Protein AF-A0A356W214-F1 (afdb_monomer_lite)

Sequence (335 aa):
MEQIDHIESVILPGNRAPRGLSVIRAIAGQAGRPMRIWQAGQWKEVTGWGDITTLTLSLPGAPTLRRRWASLIGAPDLQLFPAHFNARSVSFRAGLDLKLMHGGLSLLSQPVRWKWLPSLAPLARPLKWVADRLEPFGSSTGGMRVSVTGLNARREPIARDWTLIVEGGDGPAIPAIPAEILCRKIASGEIAPGARPCLDEFTLDEAEHALGRLRVTTGQTERPAPFLFTTILGDQFKRLPPPIQQLHAVSHARRWTGRASVVRGTSLLSRLAGAIAGFPPAGNDVPVTVSMTRNGEAETWQRTFGTHTFRSQLSAASPPGSGRMRERFGLLSFT

pLDDT: mean 93.56, std 4.49, range [72.62, 98.38]

Structure (mmCIF, N/CA/C/O backbone):
data_AF-A0A356W214-F1
#
_entry.id   AF-A0A356W214-F1
#
loop_
_atom_site.group_PDB
_atom_site.id
_atom_site.type_symbol
_atom_site.label_atom_id
_atom_site.label_alt_id
_atom_site.label_comp_id
_atom_site.label_asym_id
_atom_site.label_entity_id
_atom_site.label_seq_id
_atom_site.pdbx_PDB_ins_code
_atom_site.Cartn_x
_atom_site.Cartn_y
_atom_site.Cartn_z
_atom_site.occupancy
_atom_site.B_iso_or_equiv
_atom_site.auth_seq_id
_atom_site.auth_comp_id
_atom_site.auth_asym_id
_atom_site.auth_atom_id
_atom_site.pdbx_PDB_model_num
ATOM 1 N N . MET A 1 1 ? 5.512 -17.655 3.084 1.00 84.00 1 MET A N 1
ATOM 2 C CA . MET A 1 1 ? 4.557 -16.950 3.967 1.00 84.00 1 MET A CA 1
ATOM 3 C C . MET A 1 1 ? 3.298 -17.788 3.997 1.00 84.00 1 MET A C 1
ATOM 5 O O . MET A 1 1 ? 2.932 -18.281 2.944 1.00 84.00 1 MET A O 1
ATOM 9 N N . GLU A 1 2 ? 2.728 -18.043 5.172 1.00 89.88 2 GLU A N 1
ATOM 10 C CA . GLU A 1 2 ? 1.630 -19.011 5.345 1.00 89.88 2 GLU A CA 1
ATOM 11 C C . GLU A 1 2 ? 0.257 -18.349 5.172 1.00 89.88 2 GLU A C 1
ATOM 13 O O . GLU A 1 2 ? -0.639 -18.910 4.551 1.00 89.88 2 GLU A O 1
ATOM 18 N N . GLN A 1 3 ? 0.110 -17.115 5.659 1.00 94.12 3 GLN A N 1
ATOM 19 C CA . GLN A 1 3 ? -1.094 -16.304 5.479 1.00 94.12 3 GLN A CA 1
ATOM 20 C C . GLN A 1 3 ? -0.713 -14.947 4.896 1.00 94.12 3 GLN A C 1
ATOM 22 O O . GLN A 1 3 ? 0.180 -14.288 5.426 1.00 94.12 3 GLN A O 1
ATOM 27 N N . ILE A 1 4 ? -1.420 -14.509 3.852 1.00 96.81 4 ILE A N 1
ATOM 28 C CA . ILE A 1 4 ? -1.234 -13.197 3.226 1.00 96.81 4 ILE A CA 1
ATOM 29 C C . ILE A 1 4 ? -2.385 -12.274 3.635 1.00 96.81 4 ILE A C 1
ATOM 31 O O . ILE A 1 4 ? -3.531 -12.422 3.204 1.00 96.81 4 ILE A O 1
ATOM 35 N N . ASP A 1 5 ? -2.085 -11.285 4.473 1.00 96.81 5 ASP A N 1
ATOM 36 C CA . ASP A 1 5 ? -3.082 -10.305 4.906 1.00 96.81 5 ASP A CA 1
ATOM 37 C C . ASP A 1 5 ? -3.181 -9.118 3.949 1.00 96.81 5 ASP A C 1
ATOM 39 O O . ASP A 1 5 ? -4.263 -8.540 3.780 1.00 96.81 5 ASP A O 1
ATOM 43 N N . HIS A 1 6 ? -2.063 -8.736 3.331 1.00 98.12 6 HIS A N 1
ATOM 44 C CA . HIS A 1 6 ? -2.008 -7.597 2.427 1.00 98.12 6 HIS A CA 1
ATOM 45 C C . HIS A 1 6 ? -0.899 -7.719 1.392 1.00 98.12 6 HIS A C 1
ATOM 47 O O . HIS A 1 6 ? 0.232 -8.045 1.742 1.00 98.12 6 HIS A O 1
ATOM 53 N N . ILE A 1 7 ? -1.240 -7.404 0.143 1.00 98.38 7 ILE A N 1
ATOM 54 C CA . ILE A 1 7 ? -0.298 -7.158 -0.949 1.00 98.38 7 ILE A CA 1
ATOM 55 C C . ILE A 1 7 ? -0.429 -5.685 -1.360 1.00 98.38 7 ILE A C 1
ATOM 57 O O . ILE A 1 7 ? -1.522 -5.229 -1.711 1.00 98.38 7 ILE A O 1
ATOM 61 N N . GLU A 1 8 ? 0.673 -4.938 -1.328 1.00 98.00 8 GLU A N 1
ATOM 62 C CA . GLU A 1 8 ? 0.767 -3.582 -1.869 1.00 98.00 8 GLU A CA 1
ATOM 63 C C . GLU A 1 8 ? 1.785 -3.520 -3.004 1.00 98.00 8 GLU A C 1
ATOM 65 O O . GLU A 1 8 ? 2.983 -3.678 -2.780 1.00 98.00 8 GLU A O 1
ATOM 70 N N . SER A 1 9 ? 1.310 -3.185 -4.200 1.00 98.25 9 SER A N 1
ATOM 71 C CA . SER A 1 9 ? 2.161 -2.807 -5.328 1.00 98.25 9 SER A CA 1
ATOM 72 C C . SER A 1 9 ? 2.268 -1.285 -5.397 1.00 98.25 9 SER A C 1
ATOM 74 O O . SER A 1 9 ? 1.262 -0.575 -5.318 1.00 98.25 9 SER A O 1
ATOM 76 N N . VAL A 1 10 ? 3.476 -0.756 -5.563 1.00 98.12 10 VAL A N 1
ATOM 77 C CA . VAL A 1 10 ? 3.727 0.679 -5.729 1.00 98.12 10 VAL A CA 1
ATOM 78 C C . VAL A 1 10 ? 4.649 0.903 -6.917 1.00 98.12 10 VAL A C 1
ATOM 80 O O . VAL A 1 10 ? 5.722 0.312 -6.967 1.00 98.12 10 VAL A O 1
ATOM 83 N N . ILE A 1 11 ? 4.282 1.818 -7.818 1.00 96.75 11 ILE A N 1
ATOM 84 C CA . ILE A 1 11 ? 5.149 2.275 -8.914 1.00 96.75 11 ILE A CA 1
ATOM 85 C C . ILE A 1 11 ? 5.416 3.779 -8.790 1.00 96.75 11 ILE A C 1
ATOM 87 O O . ILE A 1 11 ? 4.498 4.593 -8.694 1.00 96.75 11 ILE A O 1
ATOM 91 N N . LEU A 1 12 ? 6.688 4.164 -8.825 1.00 96.12 12 LEU A N 1
ATOM 92 C CA . LEU A 1 12 ? 7.180 5.535 -8.705 1.00 96.12 12 LEU A CA 1
ATOM 93 C C . LEU A 1 12 ? 8.068 5.871 -9.915 1.00 96.12 12 LEU A C 1
ATOM 95 O O . LEU A 1 12 ? 9.288 5.753 -9.826 1.00 96.12 12 LEU A O 1
ATOM 99 N N . PRO A 1 13 ? 7.500 6.292 -11.055 1.00 93.19 13 PRO A N 1
ATOM 100 C CA . PRO A 1 13 ? 8.278 6.581 -12.261 1.00 93.19 13 PRO A CA 1
ATOM 101 C C . PRO A 1 13 ? 9.141 7.841 -12.096 1.00 93.19 13 PRO A C 1
ATOM 103 O O . PRO A 1 13 ? 8.763 8.750 -11.356 1.00 93.19 13 PRO A O 1
ATOM 106 N N . GLY A 1 14 ? 10.271 7.929 -12.798 1.00 90.69 14 GLY A N 1
ATOM 107 C CA . GLY A 1 14 ? 11.041 9.174 -12.924 1.00 90.69 14 GLY A CA 1
ATOM 108 C C . GLY A 1 14 ? 10.374 10.159 -13.891 1.00 90.69 14 GLY A C 1
ATOM 109 O O . GLY A 1 14 ? 9.724 9.742 -14.853 1.00 90.69 14 GLY A O 1
ATOM 110 N N . ASN A 1 15 ? 10.520 11.468 -13.669 1.00 90.00 15 ASN A N 1
ATOM 111 C CA . ASN A 1 15 ? 9.919 12.462 -14.558 1.00 90.00 15 ASN A CA 1
ATOM 112 C C . ASN A 1 15 ? 10.562 12.537 -15.947 1.00 90.00 15 ASN A C 1
ATOM 114 O O . ASN A 1 15 ? 9.891 12.932 -16.894 1.00 90.00 15 ASN A O 1
ATOM 118 N N . ARG A 1 16 ? 11.828 12.151 -16.100 1.00 86.56 16 ARG A N 1
ATOM 119 C CA . ARG A 1 16 ? 12.491 12.139 -17.417 1.00 86.56 16 ARG A CA 1
ATOM 120 C C . ARG A 1 16 ? 12.201 10.878 -18.230 1.00 86.56 16 ARG A C 1
ATOM 122 O O . ARG A 1 16 ? 12.677 10.746 -19.347 1.00 86.56 16 ARG A O 1
ATOM 129 N N . ALA A 1 17 ? 11.442 9.931 -17.677 1.00 79.75 17 ALA A N 1
ATOM 130 C CA . ALA A 1 17 ? 10.985 8.783 -18.446 1.00 79.75 17 ALA A CA 1
ATOM 131 C C . ALA A 1 17 ? 9.879 9.226 -19.427 1.00 79.75 17 ALA A C 1
ATOM 133 O O . ALA A 1 17 ? 8.928 9.893 -18.993 1.00 79.75 17 ALA A O 1
ATOM 134 N N . PRO A 1 18 ? 9.954 8.846 -20.716 1.00 77.00 18 PRO A N 1
ATOM 135 C CA . PRO A 1 18 ? 8.968 9.240 -21.713 1.00 77.00 18 PRO A CA 1
ATOM 136 C C . PRO A 1 18 ? 7.573 8.737 -21.331 1.00 77.00 18 PRO A C 1
ATOM 138 O O . PRO A 1 18 ? 7.377 7.577 -20.961 1.00 77.00 18 PRO A O 1
ATOM 141 N N . ARG A 1 19 ? 6.575 9.620 -21.435 1.00 83.50 19 ARG A N 1
ATOM 142 C CA . ARG A 1 19 ? 5.167 9.306 -21.152 1.00 83.50 19 ARG A CA 1
ATOM 143 C C . ARG A 1 19 ? 4.344 9.376 -22.429 1.00 83.50 19 ARG A C 1
ATOM 145 O O . ARG A 1 19 ? 4.100 10.446 -22.986 1.00 83.50 19 ARG A O 1
ATOM 152 N N . GLY A 1 20 ? 3.859 8.218 -22.865 1.00 88.25 20 GLY A N 1
ATOM 153 C CA . GLY A 1 20 ? 2.895 8.136 -23.955 1.00 88.25 20 GLY A CA 1
ATOM 154 C C . GLY A 1 20 ? 1.546 8.760 -23.583 1.00 88.25 20 GLY A C 1
ATOM 155 O O . GLY A 1 20 ? 1.150 8.803 -22.416 1.00 88.25 20 GLY A O 1
ATOM 156 N N . LEU A 1 21 ? 0.788 9.198 -24.592 1.00 93.00 21 LEU A N 1
ATOM 157 C CA . LEU A 1 21 ? -0.568 9.726 -24.389 1.00 93.00 21 LEU A CA 1
ATOM 158 C C . LEU A 1 21 ? -1.510 8.685 -23.757 1.00 93.00 21 LEU A C 1
ATOM 160 O O . LEU A 1 21 ? -2.427 9.059 -23.031 1.00 93.00 21 LEU A O 1
ATOM 164 N N . SER A 1 22 ? -1.284 7.392 -24.006 1.00 92.62 22 SER A N 1
ATOM 165 C CA . SER A 1 22 ? -2.025 6.289 -23.379 1.00 92.62 22 SER A CA 1
ATOM 166 C C . SER A 1 22 ? -1.903 6.308 -21.854 1.00 92.62 22 SER A C 1
ATOM 168 O O . SER A 1 22 ? -2.918 6.230 -21.168 1.00 92.62 22 SER A O 1
ATOM 170 N N . VAL A 1 23 ? -0.692 6.507 -21.326 1.00 92.12 23 VAL A N 1
ATOM 171 C CA . VAL A 1 23 ? -0.435 6.619 -19.882 1.00 92.12 23 VAL A CA 1
ATOM 172 C C . VAL A 1 23 ? -1.154 7.837 -19.309 1.00 92.12 23 VAL A C 1
ATOM 174 O O . VAL A 1 23 ? -1.860 7.718 -18.312 1.00 92.12 23 VAL A O 1
ATOM 177 N N . ILE A 1 24 ? -1.060 8.997 -19.967 1.00 94.81 24 ILE A N 1
ATOM 178 C CA . ILE A 1 24 ? -1.746 10.215 -19.506 1.00 94.81 24 ILE A CA 1
ATOM 179 C C . ILE A 1 24 ? -3.272 10.041 -19.524 1.00 94.81 24 ILE A C 1
ATOM 181 O O . ILE A 1 24 ? -3.944 10.438 -18.574 1.00 94.81 24 ILE A O 1
ATOM 185 N N . ARG A 1 25 ? -3.832 9.405 -20.562 1.00 96.38 25 ARG A N 1
ATOM 186 C CA . ARG A 1 25 ? -5.264 9.071 -20.633 1.00 96.38 25 ARG A CA 1
ATOM 187 C C . ARG A 1 25 ? -5.681 8.111 -19.528 1.00 96.38 25 ARG A C 1
ATOM 189 O O . ARG A 1 25 ? -6.731 8.326 -18.935 1.00 96.38 25 ARG A O 1
ATOM 196 N N . ALA A 1 26 ? -4.869 7.095 -19.238 1.00 94.62 26 ALA A N 1
ATOM 197 C CA . ALA A 1 26 ? -5.126 6.180 -18.136 1.00 94.62 26 ALA A CA 1
ATOM 198 C C . ALA A 1 26 ? -5.155 6.948 -16.809 1.00 94.62 26 ALA A C 1
ATOM 200 O O . ALA A 1 26 ? -6.144 6.876 -16.097 1.00 94.62 26 ALA A O 1
ATOM 201 N N . ILE A 1 27 ? -4.141 7.765 -16.511 1.00 95.88 27 ILE A N 1
ATOM 202 C CA . ILE A 1 27 ? -4.083 8.609 -15.305 1.00 95.88 27 ILE A CA 1
ATOM 203 C C . ILE A 1 27 ? -5.319 9.519 -15.196 1.00 95.88 27 ILE A C 1
ATOM 205 O O . ILE A 1 27 ? -6.055 9.461 -14.211 1.00 95.88 27 ILE A O 1
ATOM 209 N N . ALA A 1 28 ? -5.590 10.319 -16.228 1.00 96.56 28 ALA A N 1
ATOM 210 C CA . ALA A 1 28 ? -6.701 11.269 -16.245 1.00 96.56 28 ALA A CA 1
ATOM 211 C C . ALA A 1 28 ? -8.082 10.582 -16.228 1.00 96.56 28 ALA A C 1
ATOM 213 O O . ALA A 1 28 ? -9.059 11.138 -15.730 1.00 96.56 28 ALA A O 1
ATOM 214 N N . GLY A 1 29 ? -8.174 9.360 -16.757 1.00 96.00 29 GLY A N 1
ATOM 215 C CA . GLY A 1 29 ? -9.406 8.581 -16.819 1.00 96.00 29 GLY A CA 1
ATOM 216 C C . GLY A 1 29 ? -9.873 8.030 -15.473 1.00 96.00 29 GLY A C 1
ATOM 217 O O . GLY A 1 29 ? -11.073 7.815 -15.316 1.00 96.00 29 GLY A O 1
ATOM 218 N N . GLN A 1 30 ? -8.965 7.830 -14.512 1.00 96.62 30 GLN A N 1
ATOM 219 C CA . GLN A 1 30 ? -9.277 7.361 -13.148 1.00 96.62 30 GLN A CA 1
ATOM 220 C C . GLN A 1 30 ? -9.187 8.463 -12.086 1.00 96.62 30 GLN A C 1
ATOM 222 O O . GLN A 1 30 ? -9.790 8.317 -11.026 1.00 96.62 30 GLN A O 1
ATOM 227 N N . ALA A 1 31 ? -8.458 9.553 -12.334 1.00 97.44 31 ALA A N 1
ATOM 228 C CA . ALA A 1 31 ? -8.300 10.620 -11.350 1.00 97.44 31 ALA A CA 1
ATOM 229 C C . ALA A 1 31 ? -9.656 11.205 -10.913 1.00 97.44 31 ALA A C 1
ATOM 231 O O . ALA A 1 31 ? -10.440 11.683 -11.733 1.00 97.44 31 ALA A O 1
ATOM 232 N N . GLY A 1 32 ? -9.932 11.142 -9.607 1.00 96.75 32 GLY A N 1
ATOM 233 C CA . GLY A 1 32 ? -11.158 11.650 -8.984 1.00 96.75 32 GLY A CA 1
ATOM 234 C C . GLY A 1 32 ? -12.372 10.733 -9.122 1.00 96.75 32 GLY A C 1
ATOM 235 O O . GLY A 1 32 ? -13.397 10.995 -8.498 1.00 96.75 32 GLY A O 1
ATOM 236 N N . ARG A 1 33 ? -12.280 9.644 -9.895 1.00 96.94 33 ARG A N 1
ATOM 237 C CA . ARG A 1 33 ? -13.383 8.691 -10.055 1.00 96.94 33 ARG A CA 1
ATOM 238 C C . ARG A 1 33 ? -13.441 7.688 -8.901 1.00 96.94 33 ARG A C 1
ATOM 240 O O . ARG A 1 33 ? -12.392 7.335 -8.352 1.00 96.94 33 ARG A O 1
ATOM 247 N N . PRO A 1 34 ? -14.638 7.190 -8.545 1.00 96.31 34 PRO A N 1
ATOM 248 C CA . PRO A 1 34 ? -14.748 6.045 -7.656 1.00 96.31 34 PRO A CA 1
ATOM 249 C C . PRO A 1 34 ? -14.146 4.806 -8.327 1.00 96.31 34 PRO A C 1
ATOM 251 O O . PRO A 1 34 ? -14.329 4.566 -9.520 1.00 96.31 34 PRO A O 1
ATOM 254 N N . MET A 1 35 ? -13.426 4.013 -7.547 1.00 95.69 35 MET A N 1
ATOM 255 C CA . MET A 1 35 ? -12.901 2.708 -7.929 1.00 95.69 35 MET A CA 1
ATOM 256 C C . MET A 1 35 ? -12.997 1.757 -6.739 1.00 95.69 35 MET A C 1
ATOM 258 O O . MET A 1 35 ? -13.171 2.191 -5.602 1.00 95.69 35 MET A O 1
ATOM 262 N N . ARG A 1 36 ? -12.882 0.452 -6.980 1.00 96.25 36 ARG A N 1
ATOM 263 C CA . ARG A 1 36 ? -12.997 -0.558 -5.924 1.00 96.25 36 ARG A CA 1
ATOM 264 C C . ARG A 1 36 ? -11.639 -1.184 -5.635 1.00 96.25 36 ARG A C 1
ATOM 266 O O . ARG A 1 36 ? -10.913 -1.529 -6.559 1.00 96.25 36 ARG A O 1
ATOM 273 N N . ILE A 1 37 ? -11.334 -1.358 -4.355 1.00 96.75 37 ILE A N 1
ATOM 274 C CA . ILE A 1 37 ? -10.188 -2.133 -3.867 1.00 96.75 37 ILE A CA 1
ATOM 275 C C . ILE A 1 37 ? -10.686 -3.318 -3.039 1.00 96.75 37 ILE A C 1
ATOM 277 O O . ILE A 1 37 ? -11.752 -3.239 -2.420 1.00 96.75 37 ILE A O 1
ATOM 281 N N . TRP A 1 38 ? -9.916 -4.403 -3.001 1.00 97.44 38 TRP A N 1
ATOM 282 C CA . TRP A 1 38 ? -10.173 -5.523 -2.100 1.00 97.44 38 TRP A CA 1
ATOM 283 C C . TRP A 1 38 ? -9.526 -5.242 -0.742 1.00 97.44 38 TRP A C 1
ATOM 285 O O . TRP A 1 38 ? -8.308 -5.116 -0.641 1.00 97.44 38 TRP A O 1
ATOM 295 N N . GLN A 1 39 ? -10.317 -5.105 0.321 1.00 96.44 39 GLN A N 1
ATOM 296 C CA . GLN A 1 39 ? -9.809 -4.794 1.658 1.00 96.44 39 GLN A CA 1
ATOM 297 C C . GLN A 1 39 ? -10.585 -5.568 2.721 1.00 96.44 39 GLN A C 1
ATOM 299 O O . GLN A 1 39 ? -11.810 -5.491 2.786 1.00 96.44 39 GLN A O 1
ATOM 304 N N . ALA A 1 40 ? -9.861 -6.261 3.602 1.00 95.38 40 ALA A N 1
ATOM 305 C CA . ALA A 1 40 ? -10.440 -7.040 4.697 1.00 95.38 40 ALA A CA 1
ATOM 306 C C . ALA A 1 40 ? -11.507 -8.064 4.240 1.00 95.38 40 ALA A C 1
ATOM 308 O O . ALA A 1 40 ? -12.505 -8.257 4.931 1.00 95.38 40 ALA A O 1
ATOM 309 N N . GLY A 1 41 ? -11.300 -8.714 3.088 1.00 94.19 41 GLY A N 1
ATOM 310 C CA . GLY A 1 41 ? -12.204 -9.740 2.553 1.00 94.19 41 GLY A CA 1
ATOM 311 C C . GLY A 1 41 ? -13.463 -9.206 1.861 1.00 94.19 41 GLY A C 1
ATOM 312 O O . GLY A 1 41 ? -14.419 -9.953 1.681 1.00 94.19 41 GLY A O 1
ATOM 313 N N . GLN A 1 42 ? -13.504 -7.919 1.510 1.00 95.12 42 GLN A N 1
ATOM 314 C CA . GLN A 1 42 ? -14.627 -7.328 0.786 1.00 95.12 42 GLN A CA 1
ATOM 315 C C . GLN A 1 42 ? -14.172 -6.219 -0.161 1.00 95.12 42 GLN A C 1
ATOM 317 O O . GLN A 1 42 ? -13.145 -5.566 0.036 1.00 95.12 42 GLN A O 1
ATOM 322 N N . TRP A 1 43 ? -14.993 -5.956 -1.168 1.00 96.94 43 TRP A N 1
ATOM 323 C CA . TRP A 1 43 ? -14.811 -4.818 -2.053 1.00 96.94 43 TRP A CA 1
ATOM 324 C C . TRP A 1 43 ? -15.211 -3.511 -1.371 1.00 96.94 43 TRP A C 1
ATOM 326 O O . TRP A 1 43 ? -16.332 -3.380 -0.880 1.00 96.94 43 TRP A O 1
ATOM 336 N N . LYS A 1 44 ? -14.323 -2.520 -1.415 1.00 95.06 44 LYS A N 1
ATOM 337 C CA . LYS A 1 44 ? -14.539 -1.183 -0.860 1.00 95.06 44 LYS A CA 1
ATOM 338 C C . LYS A 1 44 ? -14.324 -0.119 -1.924 1.00 95.06 44 LYS A C 1
ATOM 340 O O . LYS A 1 44 ? -13.347 -0.178 -2.665 1.00 95.06 44 LYS A O 1
ATOM 345 N N . GLU A 1 45 ? -15.222 0.857 -1.974 1.00 96.00 45 GLU A N 1
ATOM 346 C CA . GLU A 1 45 ? -15.074 2.021 -2.843 1.00 96.00 45 GLU A CA 1
ATOM 347 C C . GLU A 1 45 ? -14.058 3.017 -2.262 1.00 96.00 45 GLU A C 1
ATOM 349 O O . GLU A 1 45 ? -14.067 3.318 -1.066 1.00 96.00 45 GLU A O 1
ATOM 354 N N . VAL A 1 46 ? -13.170 3.510 -3.120 1.00 95.44 46 VAL A N 1
ATOM 355 C CA . VAL A 1 46 ? -12.162 4.539 -2.848 1.00 95.44 46 VAL A CA 1
ATOM 356 C C . VAL A 1 46 ? -12.064 5.484 -4.046 1.00 95.44 46 VAL A C 1
ATOM 358 O O . VAL A 1 46 ? -12.559 5.183 -5.130 1.00 95.44 46 VAL A O 1
ATOM 361 N N . THR A 1 47 ? -11.417 6.633 -3.879 1.00 96.25 47 THR A N 1
ATOM 362 C CA . THR A 1 47 ? -11.214 7.597 -4.970 1.00 96.25 47 THR A CA 1
ATOM 363 C C . THR A 1 47 ? -9.872 7.358 -5.663 1.00 96.25 47 THR A C 1
ATOM 365 O O . THR A 1 47 ? -8.827 7.367 -5.011 1.00 96.25 47 THR A O 1
ATOM 368 N N . GLY A 1 48 ? -9.884 7.179 -6.987 1.00 96.19 48 GLY A N 1
ATOM 369 C CA . GLY A 1 48 ? -8.673 7.075 -7.801 1.00 96.19 48 GLY A CA 1
ATOM 370 C C . GLY A 1 48 ? -7.848 8.360 -7.756 1.00 96.19 48 GLY A C 1
ATOM 371 O O . GLY A 1 48 ? -8.394 9.460 -7.840 1.00 96.19 48 GLY A O 1
ATOM 372 N N . TRP A 1 49 ? -6.530 8.223 -7.614 1.00 96.12 49 TRP A N 1
ATOM 373 C CA . TRP A 1 49 ? -5.600 9.336 -7.375 1.00 96.12 49 TRP A CA 1
ATOM 374 C C . TRP A 1 49 ? -5.902 10.160 -6.105 1.00 96.12 49 TRP A C 1
ATOM 376 O O . TRP A 1 49 ? -5.459 11.300 -5.981 1.00 96.12 49 TRP A O 1
ATOM 386 N N . GLY A 1 50 ? -6.640 9.576 -5.153 1.00 88.62 50 GLY A N 1
ATOM 387 C CA . GLY A 1 50 ? -6.829 1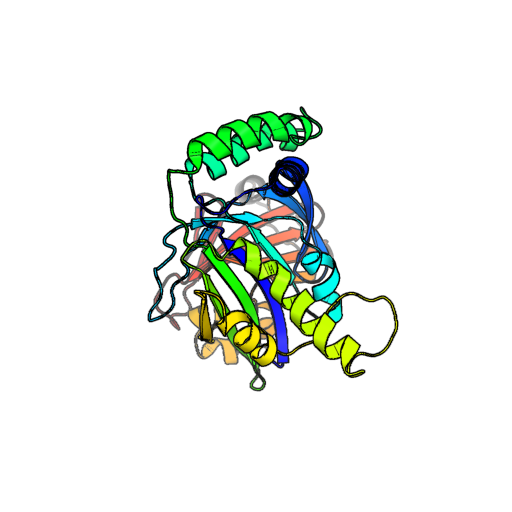0.093 -3.798 1.00 88.62 50 GLY A CA 1
ATOM 388 C C . GLY A 1 50 ? -5.877 9.458 -2.776 1.00 88.62 50 GLY A C 1
ATOM 389 O O . GLY A 1 50 ? -5.029 8.633 -3.120 1.00 88.62 50 GLY A O 1
ATOM 390 N N . ASP A 1 51 ? -6.055 9.826 -1.502 1.00 88.19 51 ASP A N 1
ATOM 391 C CA . ASP A 1 51 ? -5.313 9.282 -0.352 1.00 88.19 51 ASP A CA 1
ATOM 392 C C . ASP A 1 51 ? -3.790 9.260 -0.565 1.00 88.19 51 ASP A C 1
ATOM 394 O O . ASP A 1 51 ? -3.136 8.206 -0.528 1.00 88.19 51 ASP A O 1
ATOM 398 N N . ILE A 1 52 ? -3.241 10.458 -0.798 1.00 94.62 52 ILE A N 1
ATOM 399 C CA . ILE A 1 52 ? -1.812 10.679 -1.024 1.00 94.62 52 ILE A CA 1
ATOM 400 C C . ILE A 1 52 ? -1.030 10.187 0.194 1.00 94.62 52 ILE A C 1
ATOM 402 O O . ILE A 1 52 ? -1.190 10.689 1.307 1.00 94.62 52 ILE A O 1
ATOM 406 N N . THR A 1 53 ? -0.124 9.246 -0.043 1.00 94.31 53 THR A N 1
ATOM 407 C CA . THR A 1 53 ? 0.892 8.826 0.919 1.00 94.31 53 THR A CA 1
ATOM 408 C C . THR A 1 53 ? 2.274 9.265 0.455 1.00 94.31 53 THR A C 1
ATOM 410 O O . THR A 1 53 ? 2.504 9.529 -0.726 1.00 94.31 53 THR A O 1
ATOM 413 N N . THR A 1 54 ? 3.208 9.358 1.396 1.00 95.75 54 THR A N 1
ATOM 414 C CA . THR A 1 54 ? 4.612 9.659 1.122 1.00 95.75 54 THR A CA 1
ATOM 415 C C . THR A 1 54 ? 5.448 8.415 1.385 1.00 95.75 54 THR A C 1
ATOM 417 O O . THR A 1 54 ? 5.404 7.862 2.479 1.00 95.75 54 THR A O 1
ATOM 420 N N . LEU A 1 55 ? 6.229 7.998 0.393 1.00 95.06 55 LEU A N 1
ATOM 421 C CA . LEU A 1 55 ? 7.053 6.796 0.434 1.00 95.06 55 LEU A CA 1
ATOM 422 C C . LEU A 1 55 ? 8.518 7.136 0.166 1.00 95.06 55 LEU A C 1
ATOM 424 O O . LEU A 1 55 ? 8.831 8.092 -0.546 1.00 95.06 55 LEU A O 1
ATOM 428 N N . THR A 1 56 ? 9.411 6.326 0.723 1.00 96.00 56 THR A N 1
ATOM 429 C CA . THR A 1 56 ? 10.836 6.342 0.394 1.00 96.00 56 THR A CA 1
ATOM 430 C C . THR A 1 56 ? 11.240 4.936 -0.021 1.00 96.00 56 THR A C 1
ATOM 432 O O . THR A 1 56 ? 10.999 4.002 0.741 1.00 96.00 56 THR A O 1
ATOM 435 N N . LEU A 1 57 ? 11.836 4.790 -1.205 1.00 96.62 57 LEU A N 1
ATOM 436 C CA . LEU A 1 57 ? 12.443 3.531 -1.649 1.00 96.62 57 LEU A CA 1
ATOM 437 C C . LEU A 1 57 ? 13.961 3.671 -1.594 1.00 96.62 57 LEU A C 1
ATOM 439 O O . LEU A 1 57 ? 14.507 4.664 -2.078 1.00 96.62 57 LEU A O 1
ATOM 443 N N . SER A 1 58 ? 14.626 2.698 -0.980 1.00 95.62 58 SER A N 1
ATOM 444 C CA . SER A 1 58 ? 16.077 2.681 -0.825 1.00 95.62 58 SER A CA 1
ATOM 445 C C . SER A 1 58 ? 16.585 1.258 -0.958 1.00 95.62 58 SER A C 1
ATOM 447 O O . SER A 1 58 ? 16.034 0.359 -0.329 1.00 95.62 58 SER A O 1
ATOM 449 N N . LEU A 1 59 ? 17.662 1.087 -1.717 1.00 95.94 59 LEU A N 1
ATOM 450 C CA . LEU A 1 59 ? 18.438 -0.144 -1.786 1.00 95.94 59 LEU A CA 1
ATOM 451 C C . LEU A 1 59 ? 19.925 0.204 -1.659 1.00 95.94 59 LEU A C 1
ATOM 453 O O . LEU A 1 59 ? 20.331 1.275 -2.121 1.00 95.94 59 LEU A O 1
ATOM 457 N N . PRO A 1 60 ? 20.743 -0.657 -1.032 1.00 92.88 60 PRO A N 1
ATOM 458 C CA . PRO A 1 60 ? 22.192 -0.515 -1.084 1.00 92.88 60 PRO A CA 1
ATOM 459 C C . PRO A 1 60 ? 22.672 -0.453 -2.541 1.00 92.88 60 PRO A C 1
ATOM 461 O O . PRO A 1 60 ? 22.229 -1.239 -3.370 1.00 92.88 60 PRO A O 1
ATOM 464 N N . GLY A 1 61 ? 23.556 0.496 -2.859 1.00 89.81 61 GLY A N 1
ATOM 465 C CA . GLY A 1 61 ? 24.120 0.633 -4.207 1.00 89.81 61 GLY A CA 1
ATOM 466 C C . GLY A 1 61 ? 23.215 1.299 -5.252 1.00 89.81 61 GLY A C 1
ATOM 467 O O . GLY A 1 61 ? 23.622 1.380 -6.404 1.00 89.81 61 GLY A O 1
ATOM 468 N N . ALA A 1 62 ? 22.034 1.809 -4.879 1.00 94.06 62 ALA A N 1
ATOM 469 C CA . ALA A 1 62 ? 21.136 2.533 -5.785 1.00 94.06 62 ALA A CA 1
ATOM 470 C C . ALA A 1 62 ? 20.709 3.906 -5.222 1.00 94.06 62 ALA A C 1
ATOM 472 O O . ALA A 1 62 ? 20.649 4.087 -3.999 1.00 94.06 62 ALA A O 1
ATOM 473 N N . PRO A 1 63 ? 20.351 4.888 -6.072 1.00 93.56 63 PRO A N 1
ATOM 474 C CA . PRO A 1 63 ? 19.839 6.179 -5.625 1.00 93.56 63 PRO A CA 1
ATOM 475 C C . PRO A 1 63 ? 18.541 6.043 -4.824 1.00 93.56 63 PRO A C 1
ATOM 477 O O . PRO A 1 63 ? 17.575 5.424 -5.264 1.00 93.56 63 PRO A O 1
ATOM 480 N N . THR A 1 64 ? 18.465 6.688 -3.660 1.00 95.19 64 THR A N 1
ATOM 481 C CA . THR A 1 64 ? 17.244 6.685 -2.843 1.00 95.19 64 THR A CA 1
ATOM 482 C C . THR A 1 64 ? 16.146 7.560 -3.463 1.00 95.19 64 THR A C 1
ATOM 484 O O . THR A 1 64 ? 16.304 8.777 -3.587 1.00 95.19 64 THR A O 1
ATOM 487 N N . LEU A 1 65 ? 14.965 6.992 -3.717 1.00 94.50 65 LEU A N 1
ATOM 488 C CA . LEU A 1 65 ? 13.764 7.750 -4.079 1.00 94.50 65 LEU A CA 1
ATOM 489 C C . LEU A 1 65 ? 13.104 8.299 -2.810 1.00 94.50 65 LEU A C 1
ATOM 491 O O . LEU A 1 65 ? 12.248 7.652 -2.212 1.00 94.50 65 LEU A O 1
ATOM 495 N N . ARG A 1 66 ? 13.506 9.494 -2.369 1.00 93.88 66 ARG A N 1
ATOM 496 C CA . ARG A 1 66 ? 13.059 10.078 -1.092 1.00 93.88 66 ARG A CA 1
ATOM 497 C C . ARG A 1 66 ? 11.702 10.772 -1.193 1.00 93.88 66 ARG A C 1
ATOM 499 O O . ARG A 1 66 ? 11.490 11.615 -2.061 1.00 93.88 66 ARG A O 1
ATOM 506 N N . ARG A 1 67 ? 10.826 10.510 -0.215 1.00 94.12 67 ARG A N 1
ATOM 507 C CA . ARG A 1 67 ? 9.574 11.258 0.033 1.00 94.12 67 ARG A CA 1
ATOM 508 C C . ARG A 1 67 ? 8.708 11.466 -1.221 1.00 94.12 67 ARG A C 1
ATOM 510 O O . ARG A 1 67 ? 8.150 12.552 -1.425 1.00 94.12 67 ARG A O 1
ATOM 517 N N . ARG A 1 68 ? 8.598 10.429 -2.045 1.00 95.44 68 ARG A N 1
ATOM 518 C CA . ARG A 1 68 ? 7.775 10.396 -3.253 1.00 95.44 68 ARG A CA 1
ATOM 519 C C . ARG A 1 68 ? 6.307 10.260 -2.880 1.00 95.44 68 ARG A C 1
ATOM 521 O O . ARG A 1 68 ? 5.961 9.492 -1.985 1.00 95.44 68 ARG A O 1
ATOM 528 N N . TRP A 1 69 ? 5.450 11.019 -3.551 1.00 97.06 69 TRP A N 1
ATOM 529 C CA . TRP A 1 69 ? 4.008 10.907 -3.360 1.00 97.06 69 TRP A CA 1
ATOM 530 C C . TRP A 1 69 ? 3.445 9.767 -4.192 1.00 97.06 69 TRP A C 1
ATOM 532 O O . TRP A 1 69 ? 3.813 9.607 -5.356 1.00 97.06 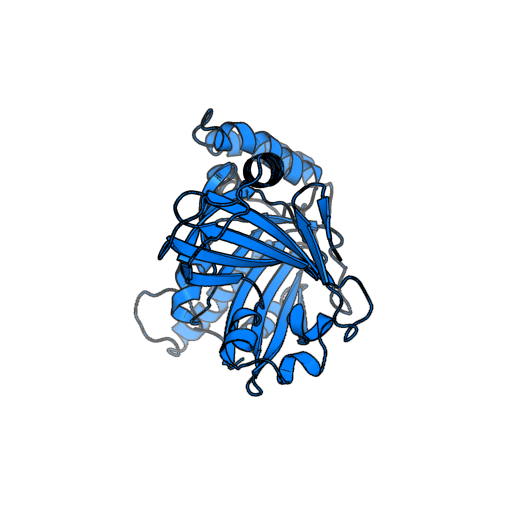69 TRP A O 1
ATOM 542 N N . ALA A 1 70 ? 2.540 9.004 -3.590 1.00 97.69 70 ALA A N 1
ATOM 543 C CA . ALA A 1 70 ? 1.833 7.917 -4.237 1.00 97.69 70 ALA A CA 1
ATOM 544 C C . ALA A 1 70 ? 0.358 7.943 -3.839 1.00 97.69 70 ALA A C 1
ATOM 546 O O . ALA A 1 70 ? 0.027 8.157 -2.674 1.00 97.69 70 ALA A O 1
ATOM 547 N N . SER A 1 71 ? -0.514 7.673 -4.799 1.00 97.75 71 SER A N 1
ATOM 548 C CA . SER A 1 71 ? -1.962 7.619 -4.602 1.00 97.75 71 SER A CA 1
ATOM 549 C C . SER A 1 71 ? -2.501 6.277 -5.066 1.00 97.75 71 SER A C 1
ATOM 551 O O . SER A 1 71 ? -1.863 5.605 -5.878 1.00 97.75 71 SER A O 1
ATOM 553 N N . LEU A 1 72 ? -3.658 5.873 -4.542 1.00 97.25 72 LEU A N 1
ATOM 554 C CA . LEU A 1 72 ? -4.308 4.639 -4.981 1.00 97.25 72 LEU A CA 1
ATOM 555 C C . LEU A 1 72 ? -4.721 4.765 -6.452 1.00 97.25 72 LEU A C 1
ATOM 557 O O . LEU A 1 72 ? -5.308 5.775 -6.848 1.00 97.25 72 LEU A O 1
ATOM 561 N N . ILE A 1 73 ? -4.462 3.725 -7.244 1.00 97.19 73 ILE A N 1
ATOM 562 C CA . ILE A 1 73 ? -4.909 3.634 -8.640 1.00 97.19 73 ILE A CA 1
ATOM 563 C C . ILE A 1 73 ? -5.588 2.294 -8.925 1.00 97.19 73 ILE A C 1
ATOM 565 O O . ILE A 1 73 ? -5.413 1.328 -8.183 1.00 97.19 73 ILE A O 1
ATOM 569 N N . GLY A 1 74 ? -6.355 2.239 -10.012 1.00 96.00 74 GLY A N 1
ATOM 570 C CA . GLY A 1 74 ? -6.905 0.996 -10.533 1.00 96.00 74 GLY A CA 1
ATOM 571 C C . GLY A 1 74 ? -5.830 0.198 -11.268 1.00 96.00 74 GLY A C 1
ATOM 572 O O . GLY A 1 74 ? -5.120 0.744 -12.112 1.00 96.00 74 GLY A O 1
ATOM 573 N N . ALA 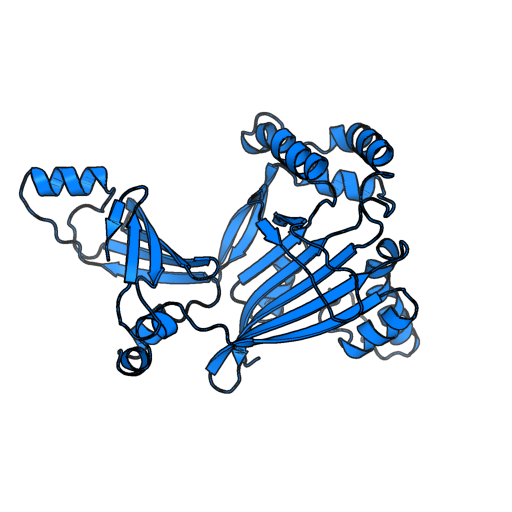A 1 75 ? -5.739 -1.094 -10.963 1.00 95.31 75 ALA A N 1
ATOM 574 C CA . ALA A 1 75 ? -4.877 -2.054 -11.644 1.00 95.31 75 ALA A CA 1
ATOM 575 C C . ALA A 1 75 ? -5.553 -3.440 -11.670 1.00 95.31 75 ALA A C 1
ATOM 577 O O . ALA A 1 75 ? -6.357 -3.723 -10.772 1.00 95.31 75 ALA A O 1
ATOM 578 N N . PRO A 1 76 ? -5.242 -4.308 -12.654 1.00 95.31 76 PRO A N 1
ATOM 579 C CA . PRO A 1 76 ? -5.766 -5.677 -12.710 1.00 95.31 76 PRO A CA 1
ATOM 580 C C . PRO A 1 76 ? -5.490 -6.488 -11.436 1.00 95.31 76 PRO A C 1
ATOM 582 O O . PRO A 1 76 ? -6.341 -7.268 -11.012 1.00 95.31 76 PRO A O 1
ATOM 585 N N . ASP A 1 77 ? -4.356 -6.236 -10.776 1.00 96.19 77 ASP A N 1
ATOM 586 C CA . ASP A 1 77 ? -3.928 -6.836 -9.508 1.00 96.19 77 ASP A CA 1
ATOM 587 C C . ASP A 1 77 ? -5.043 -6.821 -8.457 1.00 96.19 77 ASP A C 1
ATOM 589 O O . ASP A 1 77 ? -5.259 -7.809 -7.760 1.00 96.19 77 ASP A O 1
ATOM 593 N N . LEU A 1 78 ? -5.806 -5.721 -8.378 1.00 96.81 78 LEU A N 1
ATOM 594 C CA . LEU A 1 78 ? -6.889 -5.555 -7.406 1.00 96.81 78 LEU A CA 1
ATOM 595 C C . LEU A 1 78 ? -7.980 -6.624 -7.549 1.00 96.81 78 LEU A C 1
ATOM 597 O O . LEU A 1 78 ? -8.640 -6.936 -6.563 1.00 96.81 78 LEU A O 1
ATOM 601 N N . GLN A 1 79 ? -8.184 -7.152 -8.760 1.00 96.12 79 GLN A N 1
ATOM 602 C CA . GLN A 1 79 ? -9.172 -8.190 -9.068 1.00 96.12 79 GLN A CA 1
ATOM 603 C C . GLN A 1 79 ? -8.563 -9.591 -9.074 1.00 96.12 79 GLN A C 1
ATOM 605 O O . GLN A 1 79 ? -9.227 -10.541 -8.669 1.00 96.12 79 GLN A O 1
ATOM 610 N N . LEU A 1 80 ? -7.313 -9.717 -9.519 1.00 97.25 80 LEU A N 1
ATOM 611 C CA . LEU A 1 80 ? -6.665 -11.007 -9.746 1.00 97.25 80 LEU A CA 1
ATOM 612 C C . LEU A 1 80 ? -6.024 -11.584 -8.476 1.00 97.25 80 LEU A C 1
ATOM 614 O O . LEU A 1 80 ? -6.205 -12.759 -8.159 1.00 97.25 80 LEU A O 1
ATOM 618 N N . PHE A 1 81 ? -5.301 -10.758 -7.718 1.00 97.88 81 PHE A N 1
ATOM 619 C CA . PHE A 1 81 ? -4.500 -11.217 -6.580 1.00 97.88 81 PHE A CA 1
ATOM 620 C C . PHE A 1 81 ? -5.307 -11.716 -5.373 1.00 97.88 81 PHE A C 1
ATOM 622 O O . PHE A 1 81 ? -4.827 -12.648 -4.726 1.00 97.88 81 PHE A O 1
ATOM 629 N N . PRO A 1 82 ? -6.503 -11.180 -5.040 1.00 97.50 82 PRO A N 1
ATOM 630 C CA . PRO A 1 82 ? -7.270 -11.665 -3.895 1.00 97.50 82 PRO A CA 1
ATOM 631 C C . PRO A 1 82 ? -7.531 -13.170 -3.923 1.00 97.50 82 PRO A C 1
ATOM 633 O O . PRO A 1 82 ? -7.241 -13.857 -2.950 1.00 97.50 82 PRO A O 1
ATOM 636 N N . ALA A 1 83 ? -8.055 -13.674 -5.043 1.00 96.25 83 ALA A N 1
ATOM 637 C CA . ALA A 1 83 ? -8.391 -15.084 -5.191 1.00 96.25 83 ALA A CA 1
ATOM 638 C C . ALA A 1 83 ? -7.137 -15.936 -5.413 1.00 96.25 83 ALA A C 1
ATOM 640 O O . ALA A 1 83 ? -6.990 -16.973 -4.776 1.00 96.25 83 ALA A O 1
ATOM 641 N N . HIS A 1 84 ? -6.220 -15.475 -6.268 1.00 97.00 84 HIS A N 1
ATOM 642 C CA . HIS A 1 84 ? -5.031 -16.242 -6.633 1.00 97.00 84 HIS A CA 1
ATOM 643 C C . HIS A 1 84 ? -4.075 -16.461 -5.449 1.00 97.00 84 HIS A C 1
ATOM 645 O O . HIS A 1 84 ? -3.624 -17.578 -5.226 1.00 97.00 84 HIS A O 1
ATOM 651 N N . PHE A 1 85 ? -3.822 -15.428 -4.637 1.00 96.50 85 PHE A N 1
ATOM 652 C CA . PHE A 1 85 ? -2.926 -15.519 -3.476 1.00 96.50 85 PHE A CA 1
ATOM 653 C C . PHE A 1 85 ? -3.660 -15.719 -2.142 1.00 96.50 85 PHE A C 1
ATOM 655 O O . PHE A 1 85 ? -3.038 -15.641 -1.083 1.00 96.50 85 PHE A O 1
ATOM 662 N N . ASN A 1 86 ? -4.985 -15.913 -2.167 1.00 96.69 86 ASN A N 1
ATOM 663 C CA . ASN A 1 86 ? -5.839 -15.918 -0.973 1.00 96.69 86 ASN A CA 1
ATOM 664 C C . ASN A 1 86 ? -5.581 -14.696 -0.058 1.00 96.69 86 ASN A C 1
ATOM 666 O O . ASN A 1 86 ? -5.535 -14.789 1.172 1.00 96.69 86 ASN A O 1
ATOM 670 N N . ALA A 1 87 ? -5.349 -13.532 -0.674 1.00 97.56 87 ALA A N 1
ATOM 671 C CA . ALA A 1 87 ? -4.964 -12.317 0.024 1.00 97.56 87 ALA A CA 1
ATOM 672 C C . ALA A 1 87 ? -6.190 -11.618 0.622 1.00 97.56 87 ALA A C 1
ATOM 674 O O . ALA A 1 87 ? -7.170 -11.303 -0.063 1.00 97.56 87 ALA A O 1
ATOM 675 N N . ARG A 1 88 ? -6.124 -11.282 1.915 1.00 96.88 88 ARG A N 1
ATOM 676 C CA . ARG A 1 88 ? -7.236 -10.598 2.599 1.00 96.88 88 ARG A CA 1
ATOM 677 C C . ARG A 1 88 ? -7.433 -9.155 2.116 1.00 96.88 88 ARG A C 1
ATOM 679 O O . ARG A 1 88 ? -8.544 -8.627 2.190 1.00 96.88 88 ARG A O 1
ATOM 686 N N . SER A 1 89 ? -6.368 -8.497 1.664 1.00 98.06 89 SER A N 1
ATOM 687 C CA . SER A 1 89 ? -6.393 -7.136 1.121 1.00 98.06 89 SER A CA 1
ATOM 688 C C . SER A 1 89 ? -5.391 -6.988 -0.021 1.00 98.06 89 SER A C 1
ATOM 690 O O . SER A 1 89 ? -4.300 -7.546 0.046 1.00 98.06 89 SER A O 1
ATOM 692 N N . VAL A 1 90 ? -5.720 -6.178 -1.024 1.00 98.31 90 VAL A N 1
ATOM 693 C CA . VAL A 1 90 ? -4.823 -5.832 -2.133 1.00 98.31 90 VAL A CA 1
ATOM 694 C C . VAL A 1 90 ? -4.965 -4.347 -2.447 1.00 98.31 90 VAL A C 1
ATOM 696 O O . VAL A 1 90 ? -6.078 -3.824 -2.549 1.00 98.31 90 VAL A O 1
ATOM 699 N N . SER A 1 91 ? -3.840 -3.656 -2.600 1.00 97.50 91 SER A N 1
ATOM 700 C CA . SER A 1 91 ? -3.812 -2.253 -3.013 1.00 97.50 91 SER A CA 1
ATOM 701 C C . SER A 1 91 ? -2.726 -1.996 -4.044 1.00 97.50 91 SER A C 1
ATOM 703 O O . SER A 1 91 ? -1.644 -2.571 -3.975 1.00 97.50 91 SER A O 1
ATOM 705 N N . PHE A 1 92 ? -2.994 -1.059 -4.947 1.00 98.12 92 PHE A N 1
ATOM 706 C CA . PHE A 1 92 ? -2.036 -0.617 -5.946 1.00 98.12 92 PHE A CA 1
ATOM 707 C C . PHE A 1 92 ? -1.899 0.899 -5.876 1.00 98.12 92 PHE A C 1
ATOM 709 O O . PHE A 1 92 ? -2.901 1.621 -5.835 1.00 98.12 92 PHE A O 1
ATOM 716 N N . ARG A 1 93 ? -0.662 1.393 -5.859 1.00 98.12 93 ARG A N 1
ATOM 717 C CA . ARG A 1 93 ? -0.364 2.822 -5.845 1.00 98.12 93 ARG A CA 1
ATOM 718 C C . ARG A 1 93 ? 0.546 3.223 -6.990 1.00 98.12 93 ARG A C 1
ATOM 720 O O . ARG A 1 93 ? 1.461 2.497 -7.366 1.00 98.12 93 ARG A O 1
ATOM 727 N N . ALA A 1 94 ? 0.336 4.435 -7.482 1.00 97.25 94 ALA A N 1
ATOM 728 C CA . ALA A 1 94 ? 1.249 5.069 -8.415 1.00 97.25 94 ALA A CA 1
ATOM 729 C C . ALA A 1 94 ? 1.598 6.486 -7.966 1.00 97.25 94 ALA A C 1
ATOM 731 O O . ALA A 1 94 ? 0.784 7.202 -7.375 1.00 97.25 94 ALA A O 1
ATOM 732 N N . GLY A 1 95 ? 2.836 6.877 -8.243 1.00 95.06 95 GLY A N 1
ATOM 733 C CA . GLY A 1 95 ? 3.336 8.223 -8.027 1.00 95.06 95 GLY A CA 1
ATOM 734 C C . GLY A 1 95 ? 3.503 9.007 -9.320 1.00 95.06 95 GLY A C 1
ATOM 735 O O . GLY A 1 95 ? 3.571 8.452 -10.412 1.00 95.06 95 GLY A O 1
ATOM 736 N N . LEU A 1 96 ? 3.642 10.320 -9.157 1.00 92.81 96 LEU A N 1
ATOM 737 C CA . LEU A 1 96 ? 4.280 11.189 -10.145 1.00 92.81 96 LEU A CA 1
ATOM 738 C C . LEU A 1 96 ? 5.544 11.724 -9.475 1.00 92.81 96 LEU A C 1
ATOM 740 O O . LEU A 1 96 ? 5.576 11.868 -8.251 1.00 92.81 96 LEU A O 1
ATOM 744 N N . ASP A 1 97 ? 6.604 11.950 -10.239 1.00 89.94 97 ASP A N 1
ATOM 745 C CA . ASP A 1 97 ? 7.885 12.369 -9.665 1.00 89.94 97 ASP A CA 1
ATOM 746 C C . ASP A 1 97 ? 7.808 13.760 -9.040 1.00 89.94 97 ASP A C 1
ATOM 748 O O . ASP A 1 97 ? 8.106 13.950 -7.859 1.00 89.94 97 ASP A O 1
ATOM 752 N N . LEU A 1 98 ? 7.280 14.717 -9.799 1.00 90.06 98 LEU A N 1
ATOM 753 C CA . LEU A 1 98 ? 7.095 16.074 -9.319 1.00 90.06 98 LEU A CA 1
ATOM 754 C C . LEU A 1 98 ? 5.856 16.167 -8.426 1.00 90.06 98 LEU A C 1
ATOM 756 O O . LEU A 1 98 ? 4.725 15.939 -8.866 1.00 90.06 98 LEU A O 1
ATOM 760 N N . LYS A 1 99 ? 6.053 16.611 -7.181 1.00 91.94 99 LYS A N 1
ATOM 761 C CA . LYS A 1 99 ? 4.951 16.913 -6.249 1.00 91.94 99 LYS A CA 1
ATOM 762 C C . LYS A 1 99 ? 3.989 17.954 -6.808 1.00 91.94 99 LYS A C 1
ATOM 764 O O . LYS A 1 99 ? 2.797 17.853 -6.556 1.00 91.94 99 LYS A O 1
ATOM 769 N N . LEU A 1 100 ? 4.488 18.902 -7.606 1.00 92.38 100 LEU A N 1
ATOM 770 C CA . LEU A 1 100 ? 3.652 19.869 -8.315 1.00 92.38 100 LEU A CA 1
ATOM 771 C C . LEU A 1 100 ? 2.671 19.171 -9.267 1.00 92.38 100 LEU A C 1
ATOM 773 O O . LEU A 1 100 ? 1.486 19.480 -9.248 1.00 92.38 100 LEU A O 1
ATOM 777 N N . MET A 1 101 ? 3.135 18.189 -10.047 1.00 92.81 101 MET A N 1
ATOM 778 C CA . MET A 1 101 ? 2.263 17.424 -10.945 1.00 92.81 101 MET A CA 1
ATOM 779 C C . MET A 1 101 ? 1.273 16.561 -10.163 1.00 92.81 101 MET A C 1
ATOM 781 O O . MET A 1 101 ? 0.095 16.515 -10.503 1.00 92.81 101 MET A O 1
ATOM 785 N N . HIS A 1 102 ? 1.728 15.898 -9.098 1.00 95.38 102 HIS A N 1
ATOM 786 C CA . HIS A 1 102 ? 0.869 15.043 -8.276 1.00 95.38 102 HIS A CA 1
ATOM 787 C C . HIS A 1 102 ? -0.200 15.851 -7.525 1.00 95.38 102 HIS A C 1
ATOM 789 O O . HIS A 1 102 ? -1.376 15.494 -7.538 1.00 95.38 102 HIS A O 1
ATOM 795 N N . GLY A 1 103 ? 0.193 16.967 -6.909 1.00 94.69 103 GLY A N 1
ATOM 796 C CA . GLY A 1 103 ? -0.713 17.902 -6.247 1.00 94.69 103 GLY A CA 1
ATOM 797 C C . GLY A 1 103 ? -1.670 18.566 -7.233 1.00 94.69 103 GLY A C 1
ATOM 798 O O . GLY A 1 103 ? -2.869 18.605 -6.977 1.00 94.69 103 GLY A O 1
ATOM 799 N N . GLY A 1 104 ? -1.171 19.000 -8.394 1.00 95.12 104 GLY A N 1
ATOM 800 C CA . GLY A 1 104 ? -1.992 19.550 -9.473 1.00 95.12 104 GLY A CA 1
ATOM 801 C C . GLY A 1 104 ? -3.045 18.559 -9.967 1.00 95.12 104 GLY A C 1
ATOM 802 O O . GLY A 1 104 ? -4.214 18.915 -10.071 1.00 95.12 104 GLY A O 1
ATOM 803 N N . LEU A 1 105 ? -2.673 17.293 -10.183 1.00 95.69 105 LEU A N 1
ATOM 804 C CA . LEU A 1 105 ? -3.627 16.241 -10.538 1.00 95.69 105 LEU A CA 1
ATOM 805 C C . LEU A 1 105 ? -4.668 16.015 -9.433 1.00 95.69 105 LEU A C 1
ATOM 807 O O . LEU A 1 105 ? -5.854 15.898 -9.731 1.00 95.69 105 LEU A O 1
ATOM 811 N N . SER A 1 106 ? -4.247 15.994 -8.165 1.00 94.50 106 SER A N 1
ATOM 812 C CA . SER A 1 106 ? -5.161 15.862 -7.024 1.00 94.50 106 SER A CA 1
ATOM 813 C C . SER A 1 106 ? -6.172 17.014 -6.961 1.00 94.50 106 SER A C 1
ATOM 815 O O . SER A 1 106 ? -7.366 16.773 -6.765 1.00 94.50 106 SER A O 1
ATOM 817 N N . LEU A 1 107 ? -5.740 18.252 -7.215 1.00 95.50 107 LEU A N 1
ATOM 818 C CA . LEU A 1 107 ? -6.627 19.418 -7.299 1.00 95.50 107 LEU A CA 1
ATOM 819 C C . LEU A 1 107 ? -7.595 19.313 -8.483 1.00 95.50 107 LEU A C 1
ATOM 821 O O . LEU A 1 107 ? -8.804 19.444 -8.300 1.00 95.50 107 LEU A O 1
ATOM 825 N N . LEU A 1 108 ? -7.085 18.994 -9.677 1.00 95.94 108 LEU A N 1
ATOM 826 C CA . LEU A 1 108 ? -7.907 18.796 -10.875 1.00 95.94 108 LEU A CA 1
ATOM 827 C C . LEU A 1 108 ? -8.904 17.643 -10.720 1.00 95.94 108 LEU A C 1
ATOM 829 O O . LEU A 1 108 ? -9.933 17.630 -11.385 1.00 95.94 108 LEU A O 1
ATOM 833 N N . SER A 1 109 ? -8.629 16.680 -9.839 1.00 96.12 109 SER A N 1
ATOM 834 C CA . SER A 1 109 ? -9.524 15.554 -9.581 1.00 96.12 109 SER A CA 1
ATOM 835 C C . SER A 1 109 ? -10.746 15.910 -8.722 1.00 96.12 109 SER A C 1
ATOM 837 O O . SER A 1 109 ? -11.729 15.169 -8.748 1.00 96.12 109 SER A O 1
ATOM 839 N N . GLN A 1 110 ? -10.739 17.036 -7.989 1.00 96.19 110 GLN A N 1
ATOM 840 C CA . GLN A 1 110 ? -11.831 17.379 -7.063 1.00 96.19 110 GLN A CA 1
ATOM 841 C C . GLN A 1 110 ? -13.184 17.603 -7.763 1.00 96.19 110 GLN A C 1
ATOM 843 O O . GLN A 1 110 ? -14.165 17.020 -7.305 1.00 96.19 110 GLN A O 1
ATOM 848 N N . PRO A 1 111 ? -13.281 18.326 -8.899 1.00 96.75 111 PRO A N 1
ATOM 849 C CA . PRO A 1 111 ? -14.541 18.435 -9.638 1.00 96.75 111 PRO A CA 1
ATOM 850 C C . PRO A 1 111 ? -15.090 17.082 -10.110 1.00 96.75 111 PRO A C 1
ATOM 852 O O . PRO A 1 111 ? -16.304 16.894 -10.148 1.00 96.75 111 PRO A O 1
ATOM 855 N N . VAL A 1 112 ? -14.220 16.117 -10.437 1.00 97.19 112 VAL A N 1
ATOM 856 C CA . VAL A 1 112 ? -14.654 14.751 -10.779 1.00 97.19 112 VAL A CA 1
ATOM 857 C C . VAL A 1 112 ? -15.158 14.016 -9.539 1.00 97.19 112 VAL A C 1
ATOM 859 O O . VAL A 1 112 ? -16.222 13.400 -9.572 1.00 97.19 112 VAL A O 1
ATOM 862 N N . ARG A 1 113 ? -14.450 14.153 -8.414 1.00 95.25 113 ARG A N 1
ATOM 863 C CA . ARG A 1 113 ? -14.844 13.580 -7.122 1.00 95.25 113 ARG A CA 1
ATOM 864 C C . ARG A 1 113 ? -16.196 14.109 -6.635 1.00 95.25 113 ARG A C 1
ATOM 866 O O . ARG A 1 113 ? -16.990 13.343 -6.094 1.00 95.25 113 ARG A O 1
ATOM 873 N N . TRP A 1 114 ? -16.469 15.396 -6.839 1.00 95.25 114 TRP A N 1
ATOM 874 C CA . TRP A 1 114 ? -17.748 16.040 -6.513 1.00 95.25 114 TRP A CA 1
ATOM 875 C C . TRP A 1 114 ? -18.825 15.842 -7.585 1.00 95.25 114 TRP A C 1
ATOM 877 O O . TRP A 1 114 ? -19.923 16.376 -7.451 1.00 95.25 114 TRP A O 1
ATOM 887 N N . LYS A 1 115 ? -18.538 15.044 -8.624 1.00 94.56 115 LYS A N 1
ATOM 888 C CA . LYS A 1 115 ? -19.445 14.724 -9.737 1.00 94.56 115 LYS A CA 1
ATOM 889 C C . LYS A 1 115 ? -19.874 15.942 -10.572 1.00 94.56 115 LYS A C 1
ATOM 891 O O . LYS A 1 115 ? -20.880 15.876 -11.268 1.00 94.56 115 LYS A O 1
ATOM 896 N N . TRP A 1 116 ? -19.103 17.031 -10.545 1.00 96.56 116 TRP A N 1
ATOM 897 C CA . TRP A 1 116 ? -19.297 18.198 -11.419 1.00 96.56 116 TRP A CA 1
ATOM 898 C C . TRP A 1 116 ? -18.774 17.942 -12.832 1.00 96.56 116 TRP A C 1
ATOM 900 O O . TRP A 1 116 ? -19.299 18.480 -13.801 1.00 96.56 116 TRP A O 1
ATOM 910 N N . LEU A 1 117 ? -17.742 17.103 -12.951 1.00 95.62 117 LEU A N 1
ATOM 911 C CA . LEU A 1 117 ? -17.207 16.632 -14.225 1.00 95.62 117 LEU A CA 1
ATOM 912 C C . LEU A 1 117 ? -17.202 15.099 -14.261 1.00 95.62 117 LEU A C 1
ATOM 914 O O . LEU A 1 117 ? -16.853 14.463 -13.269 1.00 95.62 117 LEU A O 1
ATOM 918 N N . PRO A 1 118 ? -17.512 14.463 -15.401 1.00 93.31 118 PRO A N 1
ATOM 919 C CA . PRO A 1 118 ? -17.508 13.004 -15.494 1.00 93.31 118 PRO A CA 1
ATOM 920 C C . PRO A 1 118 ? -16.094 12.405 -15.596 1.00 93.31 118 PRO A C 1
ATOM 922 O O . PRO A 1 118 ? -15.904 11.215 -15.322 1.00 93.31 118 PRO A O 1
ATOM 925 N N . SER A 1 119 ? -15.094 13.168 -16.060 1.00 95.94 119 SER A N 1
ATOM 926 C CA . SER A 1 119 ? -13.712 12.700 -16.253 1.00 95.94 119 SER A CA 1
ATOM 927 C C . SER A 1 119 ? -12.733 13.835 -16.537 1.00 95.94 119 SER A C 1
ATOM 929 O O . SER A 1 119 ? -13.121 14.837 -17.133 1.00 95.94 119 SER A O 1
ATOM 931 N N . LEU A 1 120 ? -11.444 13.605 -16.256 1.00 95.75 120 LEU A N 1
ATOM 932 C CA . LEU A 1 120 ? -10.346 14.412 -16.801 1.00 95.75 120 LEU A CA 1
ATOM 933 C C . LEU A 1 120 ? -9.788 13.861 -18.121 1.00 95.75 120 LEU A C 1
ATOM 935 O O . LEU A 1 120 ? -8.931 14.500 -18.726 1.00 95.75 120 LEU A O 1
ATOM 939 N N . ALA A 1 121 ? -10.254 12.702 -18.603 1.00 94.88 121 ALA A N 1
ATOM 940 C CA . ALA A 1 121 ? -9.746 12.078 -19.828 1.00 94.88 121 ALA A CA 1
ATOM 941 C C . ALA A 1 121 ? -9.719 13.006 -21.067 1.00 94.88 121 ALA A C 1
ATOM 943 O O . ALA A 1 121 ? -8.727 12.951 -21.802 1.00 94.88 121 ALA A O 1
ATOM 944 N N . PRO A 1 122 ? -10.711 13.896 -21.305 1.00 95.56 122 PRO A N 1
ATOM 945 C CA . PRO A 1 122 ? -10.649 14.855 -22.414 1.00 95.56 122 PRO A CA 1
ATOM 946 C C . PRO A 1 122 ? -9.451 15.813 -22.334 1.00 95.56 122 PRO A C 1
ATOM 948 O O . PRO A 1 122 ? -8.920 16.235 -23.359 1.00 95.56 122 PRO A O 1
ATOM 951 N N . LEU A 1 123 ? -8.965 16.100 -21.122 1.00 95.12 123 LEU A N 1
ATOM 952 C CA . LEU A 1 123 ? -7.808 16.961 -20.883 1.00 95.12 123 LEU A CA 1
ATOM 953 C C . LEU A 1 123 ? -6.471 16.233 -21.067 1.00 95.12 123 LEU A C 1
ATOM 955 O O . LEU A 1 123 ? -5.424 16.848 -20.900 1.00 95.12 123 LEU A O 1
ATOM 959 N N . ALA A 1 124 ? -6.454 14.951 -21.448 1.00 95.06 124 ALA A N 1
ATOM 960 C CA . ALA A 1 124 ? -5.213 14.185 -21.549 1.00 95.06 124 ALA A CA 1
ATOM 961 C C . ALA A 1 124 ? -4.186 14.794 -22.521 1.00 95.06 124 ALA A C 1
ATOM 963 O O . ALA A 1 124 ? -2.990 14.732 -22.255 1.00 95.06 124 ALA A O 1
ATOM 964 N N . ARG A 1 125 ? -4.625 15.402 -23.634 1.00 95.62 125 ARG A N 1
ATOM 965 C CA . ARG A 1 125 ? -3.718 16.085 -24.577 1.00 95.62 125 ARG A CA 1
ATOM 966 C C . ARG A 1 125 ? -3.104 17.358 -23.964 1.00 95.62 125 ARG A C 1
ATOM 968 O O . ARG A 1 125 ? -1.877 17.424 -23.928 1.00 95.62 125 ARG A O 1
ATOM 975 N N . PRO A 1 126 ? -3.894 18.314 -23.429 1.00 95.81 126 PRO A N 1
ATOM 976 C CA . PRO A 1 126 ? -3.355 19.437 -22.657 1.00 95.81 126 PRO A CA 1
ATOM 977 C C . PRO A 1 126 ? -2.439 19.007 -21.506 1.00 95.81 126 PRO A C 1
ATOM 979 O O . PRO A 1 126 ? -1.343 19.536 -21.354 1.00 95.81 126 PRO A O 1
ATOM 982 N N . LEU A 1 127 ? -2.845 18.002 -20.725 1.00 94.44 127 LEU A N 1
ATOM 983 C CA . LEU A 1 127 ? -2.052 17.486 -19.609 1.00 94.44 127 LEU A CA 1
ATOM 984 C C . LEU A 1 127 ? -0.728 16.884 -20.078 1.00 94.44 127 LEU A C 1
ATOM 986 O O . LEU A 1 127 ? 0.290 17.092 -19.425 1.00 94.44 127 LEU A O 1
ATOM 990 N N . LYS A 1 128 ? -0.721 16.177 -21.215 1.00 93.88 128 LYS A N 1
ATOM 991 C CA . LYS A 1 128 ? 0.517 15.686 -21.824 1.00 93.88 128 LYS A CA 1
ATOM 992 C C . LYS A 1 128 ? 1.418 16.853 -22.214 1.00 93.88 128 LYS A C 1
ATOM 994 O O . LYS A 1 128 ? 2.583 16.841 -21.852 1.00 93.88 128 LYS A O 1
ATOM 999 N N . TRP A 1 129 ? 0.879 17.869 -22.884 1.00 94.88 129 TRP A N 1
ATOM 1000 C CA . TRP A 1 129 ? 1.653 19.051 -23.263 1.00 94.88 129 TRP A CA 1
ATOM 1001 C C . TRP A 1 129 ? 2.311 19.721 -22.045 1.00 94.88 129 TRP A C 1
ATOM 1003 O O . TRP A 1 129 ? 3.498 20.033 -22.087 1.00 94.88 129 TRP A O 1
ATOM 1013 N N . VAL A 1 130 ? 1.585 19.861 -20.929 1.00 93.25 130 VAL A N 1
ATOM 1014 C CA . VAL A 1 130 ? 2.156 20.361 -19.664 1.00 93.25 130 VAL A CA 1
ATOM 1015 C C . VAL A 1 130 ? 3.232 19.409 -19.128 1.00 93.25 130 VAL A C 1
ATOM 1017 O O . VAL A 1 130 ? 4.311 19.854 -18.746 1.00 93.25 130 VAL A O 1
ATOM 1020 N N . ALA A 1 131 ? 2.967 18.101 -19.111 1.00 91.00 131 ALA A N 1
ATOM 1021 C CA . ALA A 1 131 ? 3.902 17.097 -18.607 1.00 91.00 131 ALA A CA 1
ATOM 1022 C C . ALA A 1 131 ? 5.203 17.015 -19.425 1.00 91.00 131 ALA A C 1
ATOM 1024 O O . ALA A 1 131 ? 6.256 16.776 -18.838 1.00 91.00 131 ALA A O 1
ATOM 1025 N N . ASP A 1 132 ? 5.136 17.227 -20.740 1.00 91.81 132 ASP A N 1
ATOM 1026 C CA . ASP A 1 132 ? 6.297 17.283 -21.636 1.00 91.81 132 ASP A CA 1
ATOM 1027 C C . ASP A 1 132 ? 7.151 18.526 -21.328 1.00 91.81 132 ASP A C 1
ATOM 1029 O O . ASP A 1 132 ? 8.374 18.463 -21.289 1.00 91.81 132 ASP A O 1
ATOM 1033 N N . ARG A 1 133 ? 6.524 19.672 -21.022 1.00 92.50 133 ARG A N 1
ATOM 1034 C CA . ARG A 1 133 ? 7.259 20.887 -20.614 1.00 92.50 133 ARG A CA 1
ATOM 1035 C C . ARG A 1 133 ? 7.897 20.773 -19.240 1.00 92.50 133 ARG A C 1
ATOM 1037 O O . ARG A 1 133 ? 8.892 21.440 -18.972 1.00 92.50 133 ARG A O 1
ATOM 1044 N N . LEU A 1 134 ? 7.332 19.931 -18.383 1.00 90.69 134 LEU A N 1
ATOM 1045 C CA . LEU A 1 134 ? 7.883 19.653 -17.066 1.00 90.69 134 LEU A CA 1
ATOM 1046 C C . LEU A 1 134 ? 8.923 18.526 -17.076 1.00 90.69 134 LEU A C 1
ATOM 1048 O O . LEU A 1 134 ? 9.601 18.351 -16.071 1.00 90.69 134 LEU A O 1
ATOM 1052 N N . GLU A 1 135 ? 9.078 17.786 -18.176 1.00 89.50 135 GLU A N 1
ATOM 1053 C CA . GLU A 1 135 ? 9.984 16.635 -18.298 1.00 89.50 135 GLU A CA 1
ATOM 1054 C C . GLU A 1 135 ? 11.435 16.907 -17.859 1.00 89.50 135 GLU A C 1
ATOM 1056 O O . GLU A 1 135 ? 11.969 16.082 -17.111 1.00 89.50 135 GLU A O 1
ATOM 1061 N N . PRO A 1 136 ? 12.080 18.043 -18.213 1.00 88.19 136 PRO A N 1
ATOM 1062 C CA . PRO A 1 136 ? 13.468 18.304 -17.815 1.00 88.19 136 PRO A CA 1
ATOM 1063 C C . PRO A 1 136 ? 13.667 18.374 -16.292 1.00 88.19 136 PRO A C 1
ATOM 1065 O O . PRO A 1 136 ? 14.762 18.104 -15.778 1.00 88.19 136 PRO A O 1
ATOM 1068 N N . PHE A 1 137 ? 12.601 18.711 -15.562 1.00 87.50 137 PHE A N 1
ATOM 1069 C CA . PHE A 1 137 ? 12.593 18.815 -14.111 1.00 87.50 137 PHE A CA 1
ATOM 1070 C C . PHE A 1 137 ? 12.345 17.442 -13.484 1.00 87.50 137 PHE A C 1
ATOM 1072 O O . PHE A 1 137 ? 11.432 16.728 -13.880 1.00 87.50 137 PHE A O 1
ATOM 1079 N N . GLY A 1 138 ? 13.112 17.082 -12.458 1.00 84.31 138 GLY A N 1
ATOM 1080 C CA . GLY A 1 138 ? 13.001 15.781 -11.792 1.00 84.31 138 GLY A CA 1
ATOM 1081 C C . GLY A 1 138 ? 14.058 14.781 -12.255 1.00 84.31 138 GLY A C 1
ATOM 1082 O O . GLY A 1 138 ? 15.065 15.154 -12.859 1.00 84.31 138 GLY A O 1
ATOM 1083 N N . SER A 1 139 ? 13.854 13.513 -11.911 1.00 85.88 139 SER A N 1
ATOM 1084 C CA . SER A 1 139 ? 14.840 12.448 -12.096 1.00 85.88 139 SER A CA 1
ATOM 1085 C C . SER A 1 139 ? 14.496 11.537 -13.277 1.00 85.88 139 SER A C 1
ATOM 1087 O O . SER A 1 139 ? 13.338 11.405 -13.667 1.00 85.88 139 SER A O 1
ATOM 1089 N N . SER A 1 140 ? 15.499 10.865 -13.843 1.00 87.62 140 SER A N 1
ATOM 1090 C CA . SER A 1 140 ? 15.292 9.680 -14.689 1.00 87.62 140 SER A CA 1
ATOM 1091 C C . SER A 1 140 ? 15.107 8.401 -13.867 1.00 87.62 140 SER A C 1
ATOM 1093 O O . SER A 1 140 ? 14.670 7.390 -14.410 1.00 87.62 140 SER A O 1
ATOM 1095 N N . THR A 1 141 ? 15.394 8.448 -12.564 1.00 92.56 141 THR A N 1
ATOM 1096 C CA . THR A 1 141 ? 15.273 7.308 -11.658 1.00 92.56 141 THR A CA 1
ATOM 1097 C C . THR A 1 141 ? 13.812 7.021 -11.329 1.00 92.56 141 THR A C 1
ATOM 1099 O O . THR A 1 141 ? 13.082 7.881 -10.822 1.00 92.56 141 THR A O 1
ATOM 1102 N N . GLY A 1 142 ? 13.399 5.787 -11.590 1.00 95.00 142 GLY A N 1
ATOM 1103 C CA . GLY A 1 142 ? 12.126 5.234 -11.161 1.00 95.00 142 GLY A CA 1
ATOM 1104 C C . GLY A 1 142 ? 12.317 4.143 -10.115 1.00 95.00 142 GLY A C 1
ATOM 1105 O O . GLY A 1 142 ? 13.432 3.718 -9.821 1.00 95.00 142 GLY A O 1
ATOM 1106 N N . GLY A 1 143 ? 11.215 3.668 -9.555 1.00 96.38 143 GLY A N 1
ATOM 1107 C CA . GLY A 1 143 ? 11.243 2.502 -8.693 1.00 96.38 143 GLY A CA 1
ATOM 1108 C C . GLY A 1 143 ? 9.890 1.832 -8.581 1.00 96.38 143 GLY A C 1
ATOM 1109 O O . GLY A 1 143 ? 8.848 2.438 -8.837 1.00 96.38 143 GLY A O 1
ATOM 1110 N N . MET A 1 144 ? 9.920 0.573 -8.187 1.00 97.56 144 MET A N 1
ATOM 1111 C CA . MET A 1 144 ? 8.755 -0.240 -7.898 1.00 97.56 144 MET A CA 1
ATOM 1112 C C . MET A 1 144 ? 8.985 -0.965 -6.575 1.00 97.56 144 MET A C 1
ATOM 1114 O O . MET A 1 144 ? 10.113 -1.317 -6.239 1.00 97.56 144 MET A O 1
ATOM 1118 N N . ARG A 1 145 ? 7.919 -1.171 -5.807 1.00 98.12 145 ARG A N 1
ATOM 1119 C CA . ARG A 1 145 ? 7.943 -2.016 -4.614 1.00 98.12 145 ARG A CA 1
ATOM 1120 C C . ARG A 1 145 ? 6.712 -2.898 -4.601 1.00 98.12 145 ARG A C 1
ATOM 1122 O O . ARG A 1 145 ? 5.607 -2.389 -4.776 1.00 98.12 145 ARG A O 1
ATOM 1129 N N . VAL A 1 146 ? 6.905 -4.176 -4.319 1.00 98.00 146 VAL A N 1
ATOM 1130 C CA . VAL A 1 146 ? 5.834 -5.085 -3.916 1.00 98.00 146 VAL A CA 1
ATOM 1131 C C . VAL A 1 146 ? 6.074 -5.439 -2.456 1.00 98.00 146 VAL A C 1
ATOM 1133 O O . VAL A 1 146 ? 7.109 -6.002 -2.114 1.00 98.00 146 VAL A O 1
ATOM 1136 N N . SER A 1 147 ? 5.143 -5.050 -1.593 1.00 97.62 147 SER A N 1
ATOM 1137 C CA . SER A 1 147 ? 5.160 -5.359 -0.166 1.00 97.62 147 SER A CA 1
ATOM 1138 C C . SER A 1 147 ? 4.092 -6.395 0.129 1.00 97.62 147 SER A C 1
ATOM 1140 O O . SER A 1 147 ? 2.941 -6.233 -0.278 1.00 97.62 147 SER A O 1
ATOM 1142 N N . VAL A 1 148 ? 4.455 -7.451 0.847 1.00 97.81 148 VAL A N 1
ATOM 1143 C CA . VAL A 1 148 ? 3.516 -8.472 1.295 1.00 97.81 148 VAL A CA 1
ATOM 1144 C C . VAL A 1 148 ? 3.635 -8.628 2.804 1.00 97.81 148 VAL A C 1
ATOM 1146 O O . VAL A 1 148 ? 4.707 -8.913 3.333 1.00 97.81 148 VAL A O 1
ATOM 1149 N N . THR A 1 149 ? 2.520 -8.423 3.501 1.00 97.50 149 THR A N 1
ATOM 1150 C CA . THR A 1 149 ? 2.439 -8.509 4.964 1.00 97.50 149 THR A CA 1
ATOM 1151 C C . THR A 1 149 ? 1.486 -9.627 5.365 1.00 97.50 149 THR A C 1
ATOM 1153 O O . THR A 1 149 ? 0.423 -9.804 4.761 1.00 97.50 149 THR A O 1
ATOM 1156 N N . GLY A 1 150 ? 1.847 -10.376 6.401 1.00 96.50 150 GLY A N 1
ATOM 1157 C CA . GLY A 1 150 ? 1.065 -11.513 6.862 1.00 96.50 150 GLY A CA 1
ATOM 1158 C C . GLY A 1 150 ? 1.792 -12.317 7.930 1.00 96.50 150 GLY A C 1
ATOM 1159 O O . GLY A 1 150 ? 2.556 -11.751 8.709 1.00 96.50 150 GLY A O 1
ATOM 1160 N N . LEU A 1 151 ? 1.556 -13.629 7.967 1.00 95.38 151 LEU A N 1
ATOM 1161 C CA . LEU A 1 151 ? 2.140 -14.536 8.960 1.00 95.38 151 LEU A CA 1
ATOM 1162 C C . LEU A 1 151 ? 3.132 -15.506 8.318 1.00 95.38 151 LEU A C 1
ATOM 1164 O O . LEU A 1 151 ? 2.854 -16.098 7.270 1.00 95.38 151 LEU A O 1
ATOM 1168 N N . ASN A 1 152 ? 4.286 -15.696 8.954 1.00 94.69 152 ASN A N 1
ATOM 1169 C CA . ASN A 1 152 ? 5.229 -16.752 8.582 1.00 94.69 152 ASN A CA 1
ATOM 1170 C C . ASN A 1 152 ? 4.732 -18.142 9.051 1.00 94.69 152 ASN A C 1
ATOM 1172 O O . ASN A 1 152 ? 3.707 -18.242 9.716 1.00 94.69 152 ASN A O 1
ATOM 1176 N N . ALA A 1 153 ? 5.485 -19.206 8.743 1.00 92.31 153 ALA A N 1
ATOM 1177 C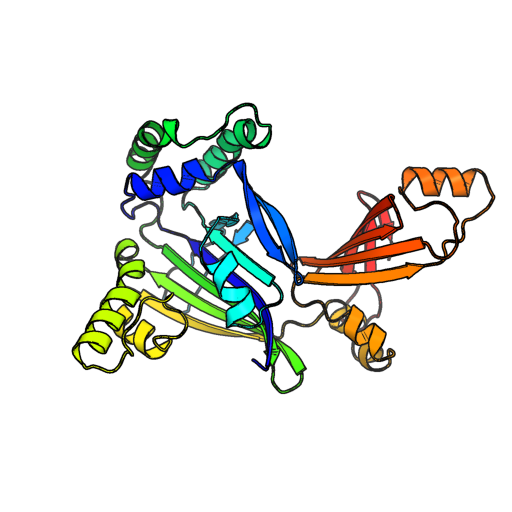 CA . ALA A 1 153 ? 5.156 -20.587 9.139 1.00 92.31 153 ALA A CA 1
ATOM 1178 C C . ALA A 1 153 ? 5.168 -20.834 10.666 1.00 92.31 153 ALA A C 1
ATOM 1180 O O . ALA A 1 153 ? 4.697 -21.859 11.144 1.00 92.31 153 ALA A O 1
ATOM 1181 N N . ARG A 1 154 ? 5.731 -19.904 11.449 1.00 92.44 154 ARG A N 1
ATOM 1182 C CA . ARG A 1 154 ? 5.699 -19.908 12.922 1.00 92.44 154 ARG A CA 1
ATOM 1183 C C . ARG A 1 154 ? 4.540 -19.070 13.470 1.00 92.44 154 ARG A C 1
ATOM 1185 O O . ARG A 1 154 ? 4.452 -18.858 14.675 1.00 92.44 154 ARG A O 1
ATOM 1192 N N . ARG A 1 155 ? 3.650 -18.591 12.591 1.00 89.81 155 ARG A N 1
ATOM 1193 C CA . ARG A 1 155 ? 2.537 -17.677 12.883 1.00 89.81 155 ARG A CA 1
ATOM 1194 C C . ARG A 1 155 ? 2.959 -16.319 13.449 1.00 89.81 155 ARG A C 1
ATOM 1196 O O . ARG A 1 155 ? 2.164 -15.648 14.106 1.00 89.81 155 ARG A O 1
ATOM 1203 N N . GLU A 1 156 ? 4.184 -15.890 13.172 1.00 92.69 156 GLU A N 1
ATOM 1204 C CA . GLU A 1 156 ? 4.688 -14.575 13.564 1.00 92.69 156 GLU A CA 1
ATOM 1205 C C . GLU A 1 156 ? 4.417 -13.558 12.449 1.00 92.69 156 GLU A C 1
ATOM 1207 O O . GLU A 1 156 ? 4.569 -13.887 11.264 1.00 92.69 156 GLU A O 1
ATOM 1212 N N . PRO A 1 157 ? 4.023 -12.320 12.791 1.00 95.19 157 PRO A N 1
ATOM 1213 C CA . PRO A 1 157 ? 3.711 -11.318 11.791 1.00 95.19 157 PRO A CA 1
ATOM 1214 C C . PRO A 1 157 ? 4.981 -10.721 11.176 1.00 95.19 157 PRO A C 1
ATOM 1216 O O . PRO A 1 157 ? 5.857 -10.200 11.874 1.00 95.19 157 PRO A O 1
ATOM 1219 N N . ILE A 1 158 ? 5.058 -10.773 9.848 1.00 97.06 158 ILE A N 1
ATOM 1220 C CA . ILE A 1 158 ? 6.194 -10.297 9.054 1.00 97.06 158 ILE A CA 1
ATOM 1221 C C . ILE A 1 158 ? 5.726 -9.438 7.878 1.00 97.06 158 ILE A C 1
ATOM 1223 O O . ILE A 1 158 ? 4.604 -9.580 7.385 1.00 97.06 158 ILE A O 1
ATOM 1227 N N . ALA A 1 159 ? 6.618 -8.570 7.408 1.00 97.06 159 ALA A N 1
ATOM 1228 C CA . ALA A 1 159 ? 6.496 -7.872 6.136 1.00 97.06 159 ALA A CA 1
ATOM 1229 C C . ALA A 1 159 ? 7.713 -8.194 5.262 1.00 97.06 159 ALA A C 1
ATOM 1231 O O . ALA A 1 159 ? 8.853 -8.114 5.727 1.00 97.06 159 ALA A O 1
ATOM 1232 N N . ARG A 1 160 ? 7.460 -8.549 4.002 1.00 97.56 160 ARG A N 1
ATOM 1233 C CA . ARG A 1 160 ? 8.477 -8.774 2.973 1.00 97.56 160 ARG A CA 1
ATOM 1234 C C . ARG A 1 160 ? 8.300 -7.753 1.869 1.00 97.56 160 ARG A C 1
ATOM 1236 O O . ARG A 1 160 ? 7.217 -7.670 1.296 1.00 97.56 160 ARG A O 1
ATOM 1243 N N . ASP A 1 161 ? 9.362 -7.033 1.548 1.00 97.62 161 ASP A N 1
ATOM 1244 C CA . ASP A 1 161 ? 9.368 -6.072 0.454 1.00 97.62 161 ASP A CA 1
ATOM 1245 C C . ASP A 1 161 ? 10.364 -6.538 -0.603 1.00 97.62 161 ASP A C 1
ATOM 1247 O O . ASP A 1 161 ? 11.545 -6.713 -0.302 1.00 97.62 161 ASP A O 1
ATOM 1251 N N . TRP A 1 162 ? 9.904 -6.678 -1.843 1.00 98.06 162 TRP A N 1
ATOM 1252 C CA . TRP A 1 162 ? 10.777 -6.688 -3.010 1.00 98.06 162 TRP A CA 1
ATOM 1253 C C . TRP A 1 162 ? 10.759 -5.298 -3.636 1.00 98.06 162 TRP A C 1
ATOM 1255 O O . TRP A 1 162 ? 9.693 -4.749 -3.929 1.00 98.06 162 TRP A O 1
ATOM 1265 N N . THR A 1 163 ? 11.935 -4.700 -3.785 1.00 98.31 163 THR A N 1
ATOM 1266 C CA . THR A 1 163 ? 12.112 -3.356 -4.335 1.00 98.31 163 THR A CA 1
ATOM 1267 C C . THR A 1 163 ? 12.966 -3.429 -5.587 1.00 98.31 163 THR A C 1
ATOM 1269 O O . THR A 1 163 ? 13.939 -4.171 -5.642 1.00 98.31 163 THR A O 1
ATOM 1272 N N . LEU A 1 164 ? 12.613 -2.605 -6.564 1.00 97.75 164 LEU A N 1
ATOM 1273 C CA . LEU A 1 164 ? 13.337 -2.389 -7.802 1.00 97.75 164 LEU A CA 1
ATOM 1274 C C . LEU A 1 164 ? 13.580 -0.888 -7.949 1.00 97.75 164 LEU A C 1
ATOM 1276 O O . LEU A 1 164 ? 12.639 -0.099 -7.850 1.00 97.75 164 LEU A O 1
ATOM 1280 N N . ILE A 1 165 ? 14.821 -0.484 -8.195 1.00 97.62 165 ILE A N 1
ATOM 1281 C CA . ILE A 1 165 ? 15.197 0.887 -8.553 1.00 97.62 165 ILE A CA 1
ATOM 1282 C C . ILE A 1 165 ? 15.807 0.842 -9.948 1.00 97.62 165 ILE A C 1
ATOM 1284 O O . ILE A 1 165 ? 16.686 0.032 -10.212 1.00 97.62 165 ILE A O 1
ATOM 1288 N N . VAL A 1 166 ? 15.308 1.693 -10.843 1.00 95.69 166 VAL A N 1
ATOM 1289 C CA . VAL A 1 166 ? 15.740 1.756 -12.242 1.00 95.69 166 VAL A CA 1
ATOM 1290 C C . VAL A 1 166 ? 16.290 3.135 -12.557 1.00 95.69 166 VAL A C 1
ATOM 1292 O O . VAL A 1 166 ? 15.695 4.150 -12.191 1.00 95.69 166 VAL A O 1
ATOM 1295 N N . GLU A 1 167 ? 17.414 3.171 -13.255 1.00 93.25 167 GLU A N 1
ATOM 1296 C CA . GLU A 1 167 ? 18.161 4.376 -13.596 1.00 93.25 167 GLU A CA 1
ATOM 1297 C C . GLU A 1 167 ? 18.303 4.536 -15.114 1.00 93.25 167 GLU A C 1
ATOM 1299 O O . GLU A 1 167 ? 17.785 3.749 -15.902 1.00 93.25 167 GLU A O 1
ATOM 1304 N N . GLY A 1 168 ? 18.976 5.606 -15.546 1.00 86.19 168 GLY A N 1
ATOM 1305 C CA . GLY A 1 168 ? 19.394 5.772 -16.943 1.00 86.19 168 GLY A CA 1
ATOM 1306 C C . GLY A 1 168 ? 18.276 5.923 -17.978 1.00 86.19 168 GLY A C 1
ATOM 1307 O O . GLY A 1 168 ? 18.581 6.023 -19.157 1.00 86.19 168 GLY A O 1
ATOM 1308 N N . GLY A 1 169 ? 17.011 5.993 -17.556 1.00 83.81 169 GLY A N 1
ATOM 1309 C CA . GLY A 1 169 ? 15.870 6.072 -18.467 1.00 83.81 169 GLY A CA 1
ATOM 1310 C C . GLY A 1 169 ? 15.298 4.716 -18.887 1.00 83.81 169 GLY A C 1
ATOM 1311 O O . GLY A 1 169 ? 14.362 4.709 -19.677 1.00 83.81 169 GLY A O 1
ATOM 1312 N N . ASP A 1 170 ? 15.762 3.600 -18.312 1.00 91.19 170 ASP A N 1
ATOM 1313 C CA . ASP A 1 170 ? 15.302 2.241 -18.660 1.00 91.19 170 ASP A CA 1
ATOM 1314 C C . ASP A 1 170 ? 13.917 1.886 -18.083 1.00 91.19 170 ASP A C 1
ATOM 1316 O O . ASP A 1 170 ? 13.341 0.843 -18.391 1.00 91.19 170 ASP A O 1
ATOM 1320 N N . GLY A 1 171 ? 13.330 2.767 -17.266 1.00 89.31 171 GLY A N 1
ATOM 1321 C CA . GLY A 1 171 ? 12.017 2.565 -16.643 1.00 89.31 171 GLY A CA 1
ATOM 1322 C C . GLY A 1 171 ? 10.887 2.134 -17.600 1.00 89.31 171 GLY A C 1
ATOM 1323 O O . GLY A 1 171 ? 10.123 1.241 -17.233 1.00 89.31 171 GLY A O 1
ATOM 1324 N N . PRO A 1 172 ? 10.759 2.694 -18.821 1.00 89.94 172 PRO A N 1
ATOM 1325 C CA . PRO A 1 172 ? 9.758 2.264 -19.798 1.00 89.94 172 PRO A CA 1
ATOM 1326 C C . PRO A 1 172 ? 9.931 0.829 -20.311 1.00 89.94 172 PRO A C 1
ATOM 1328 O O . PRO A 1 172 ? 8.969 0.278 -20.840 1.00 89.94 172 PRO A O 1
ATOM 1331 N N . ALA A 1 173 ? 11.115 0.223 -20.169 1.00 92.25 173 ALA A N 1
ATOM 1332 C CA . ALA A 1 173 ? 11.370 -1.154 -20.589 1.00 92.25 173 ALA A CA 1
ATOM 1333 C C . ALA A 1 173 ? 10.910 -2.191 -19.547 1.00 92.25 173 ALA A C 1
ATOM 1335 O O . ALA A 1 173 ? 10.645 -3.336 -19.909 1.00 92.25 173 ALA A O 1
ATOM 1336 N N . ILE A 1 174 ? 10.748 -1.799 -18.275 1.00 94.19 174 ILE A N 1
ATOM 1337 C CA . ILE A 1 174 ? 10.359 -2.704 -17.177 1.00 94.19 174 ILE A CA 1
ATOM 1338 C C . ILE A 1 174 ? 9.056 -3.473 -17.471 1.00 94.19 174 ILE A C 1
ATOM 1340 O O . ILE A 1 174 ? 9.049 -4.694 -17.319 1.00 94.19 174 ILE A O 1
ATOM 1344 N N . PRO A 1 175 ? 7.962 -2.845 -17.956 1.00 92.62 175 PRO A N 1
ATOM 1345 C CA . PRO A 1 175 ? 6.721 -3.570 -18.243 1.00 92.62 175 PRO A CA 1
ATOM 1346 C C . PRO A 1 175 ? 6.824 -4.578 -19.398 1.00 92.62 175 PRO A C 1
ATOM 1348 O O . PRO A 1 175 ? 5.925 -5.399 -19.554 1.00 92.62 175 PRO A O 1
ATOM 1351 N N . ALA A 1 176 ? 7.884 -4.524 -20.212 1.00 93.94 176 ALA A N 1
ATOM 1352 C CA . ALA A 1 176 ? 8.109 -5.472 -21.302 1.00 93.94 176 ALA A CA 1
ATOM 1353 C C . ALA A 1 176 ? 8.824 -6.758 -20.845 1.00 93.94 176 ALA A C 1
ATOM 1355 O O . ALA A 1 176 ? 8.798 -7.747 -21.576 1.00 93.94 176 ALA A O 1
ATOM 1356 N N . ILE A 1 177 ? 9.427 -6.772 -19.647 1.00 95.88 177 ILE A N 1
ATOM 1357 C CA . ILE A 1 177 ? 10.158 -7.934 -19.115 1.00 95.88 177 ILE A CA 1
ATOM 1358 C C . ILE A 1 177 ? 9.276 -9.189 -19.011 1.00 95.88 177 ILE A C 1
ATOM 1360 O O . ILE A 1 177 ? 9.687 -10.223 -19.539 1.00 95.88 177 ILE A O 1
ATOM 1364 N N . PRO A 1 178 ? 8.054 -9.143 -18.434 1.00 95.62 178 PRO A N 1
ATOM 1365 C CA . PRO A 1 178 ? 7.195 -10.325 -18.387 1.00 95.62 178 PRO A CA 1
ATOM 1366 C C . PRO A 1 178 ? 6.907 -10.893 -19.781 1.00 95.62 178 PRO A C 1
ATOM 1368 O O . PRO A 1 178 ? 6.987 -12.098 -19.986 1.00 95.62 178 PRO A O 1
ATOM 1371 N N . ALA A 1 179 ? 6.633 -10.030 -20.765 1.00 95.62 179 ALA A N 1
ATOM 1372 C CA . ALA A 1 179 ? 6.348 -10.464 -22.130 1.00 95.62 179 ALA A CA 1
ATOM 1373 C C . ALA A 1 179 ? 7.557 -11.148 -22.786 1.00 95.62 179 ALA A C 1
ATOM 1375 O O . ALA A 1 179 ? 7.395 -12.176 -23.433 1.00 95.62 179 ALA A O 1
ATOM 1376 N N . GLU A 1 180 ? 8.768 -10.620 -22.59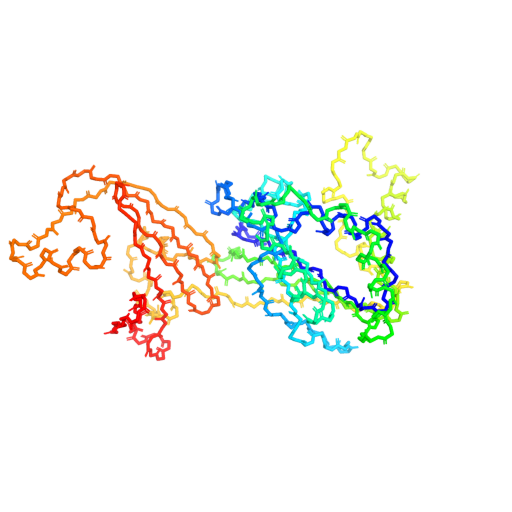3 1.00 95.31 180 GLU A N 1
ATOM 1377 C CA . GLU A 1 180 ? 10.001 -11.247 -23.081 1.00 95.31 180 GLU A CA 1
ATOM 1378 C C . GLU A 1 180 ? 10.192 -12.660 -22.508 1.00 95.31 180 GLU A C 1
ATOM 1380 O O . GLU A 1 180 ? 10.481 -13.594 -23.259 1.00 95.31 180 GLU A O 1
ATOM 1385 N N . ILE A 1 181 ? 10.015 -12.824 -21.192 1.00 96.75 181 ILE A N 1
ATOM 1386 C CA . ILE A 1 181 ? 10.141 -14.123 -20.516 1.00 96.75 181 ILE A CA 1
ATOM 1387 C C . ILE A 1 181 ? 9.114 -15.106 -21.080 1.00 96.75 181 ILE A C 1
ATOM 1389 O O . ILE A 1 181 ? 9.486 -16.195 -21.518 1.00 96.75 181 ILE A O 1
ATOM 1393 N N . LEU A 1 182 ? 7.841 -14.705 -21.146 1.00 96.00 182 LEU A N 1
ATOM 1394 C CA . LEU A 1 182 ? 6.774 -15.566 -21.657 1.00 96.00 182 LEU A CA 1
ATOM 1395 C C . LEU A 1 182 ? 6.991 -15.952 -23.120 1.00 96.00 182 LEU A C 1
ATOM 1397 O O . LEU A 1 182 ? 6.779 -17.108 -23.467 1.00 96.00 182 LEU A O 1
ATOM 1401 N N . CYS A 1 183 ? 7.445 -15.033 -23.978 1.00 95.44 183 CYS A N 1
ATOM 1402 C CA . CYS A 1 183 ? 7.747 -15.351 -25.375 1.00 95.44 183 CYS A CA 1
ATOM 1403 C C . CYS A 1 183 ? 8.798 -16.463 -25.493 1.00 95.44 183 CYS A C 1
ATOM 1405 O O . CYS A 1 183 ? 8.634 -17.362 -26.317 1.00 95.44 183 CYS A O 1
ATOM 1407 N N . ARG A 1 184 ? 9.844 -16.442 -24.653 1.00 95.69 184 ARG A N 1
ATOM 1408 C CA . ARG A 1 184 ? 10.854 -17.512 -24.619 1.00 95.69 184 ARG A CA 1
ATOM 1409 C C . ARG A 1 184 ? 10.256 -18.843 -24.169 1.00 95.69 184 ARG A C 1
ATOM 1411 O O . ARG A 1 184 ? 10.431 -19.832 -24.872 1.00 95.69 184 ARG A O 1
ATOM 1418 N N . LYS A 1 185 ? 9.503 -18.852 -23.064 1.00 96.69 185 LYS A N 1
ATOM 1419 C CA . LYS A 1 185 ? 8.897 -20.078 -22.512 1.00 96.69 185 LYS A CA 1
ATOM 1420 C C . LYS A 1 185 ? 7.814 -20.673 -23.425 1.00 96.69 185 LYS A C 1
ATOM 1422 O O . LYS A 1 185 ? 7.654 -21.885 -23.501 1.00 96.69 185 LYS A O 1
ATOM 1427 N N . ILE A 1 186 ? 7.075 -19.834 -24.155 1.00 95.00 186 ILE A N 1
ATOM 1428 C CA . ILE A 1 186 ? 6.127 -20.290 -25.185 1.00 95.00 186 ILE A CA 1
ATOM 1429 C C . ILE A 1 186 ? 6.886 -20.935 -26.347 1.00 95.00 186 ILE A C 1
ATOM 1431 O O . ILE A 1 186 ? 6.503 -22.012 -26.796 1.00 95.00 186 ILE A O 1
ATOM 1435 N N . ALA A 1 187 ? 7.964 -20.306 -26.823 1.00 96.12 187 ALA A N 1
ATOM 1436 C CA . ALA A 1 187 ? 8.761 -20.838 -27.926 1.00 96.12 187 ALA A CA 1
ATOM 1437 C C . ALA A 1 187 ? 9.450 -22.172 -27.581 1.00 96.12 187 ALA A C 1
ATOM 1439 O O . ALA A 1 187 ? 9.614 -23.007 -28.467 1.00 96.12 187 ALA A O 1
ATOM 1440 N N . SER A 1 188 ? 9.817 -22.392 -26.313 1.00 96.38 188 SER A N 1
ATOM 1441 C CA . SER A 1 188 ? 10.377 -23.661 -25.825 1.00 96.38 188 SER A CA 1
ATOM 1442 C C . SER A 1 188 ? 9.324 -24.709 -25.435 1.00 96.38 188 SER A C 1
ATOM 1444 O O . SER A 1 188 ? 9.686 -25.841 -25.124 1.00 96.38 188 SER A O 1
ATOM 1446 N N . GLY A 1 189 ? 8.029 -24.371 -25.469 1.00 95.19 189 GLY A N 1
ATOM 1447 C CA . GLY A 1 189 ? 6.943 -25.285 -25.102 1.00 95.19 189 GLY A CA 1
ATOM 1448 C C . GLY A 1 189 ? 6.772 -25.509 -23.593 1.00 95.19 189 GLY A C 1
ATOM 1449 O O . GLY A 1 189 ? 6.090 -26.448 -23.193 1.00 95.19 189 GLY A O 1
ATOM 1450 N N . GLU A 1 190 ? 7.357 -24.656 -22.749 1.00 95.19 190 GLU A N 1
ATOM 1451 C CA . GLU A 1 190 ? 7.261 -24.735 -21.282 1.00 95.19 190 GLU A CA 1
ATOM 1452 C C . GLU A 1 190 ? 5.925 -24.213 -20.731 1.00 95.19 190 GLU A C 1
ATOM 1454 O O . GLU A 1 190 ? 5.566 -24.494 -19.588 1.00 95.19 190 GLU A O 1
ATOM 1459 N N . ILE A 1 191 ? 5.180 -23.441 -21.528 1.00 92.94 191 ILE A N 1
ATOM 1460 C CA . ILE A 1 191 ? 3.893 -22.859 -21.133 1.00 92.94 191 ILE A CA 1
ATOM 1461 C C . ILE A 1 191 ? 2.744 -23.614 -21.793 1.00 92.94 191 ILE A C 1
ATOM 1463 O O . ILE A 1 191 ? 2.671 -23.738 -23.016 1.00 92.94 191 ILE A O 1
ATOM 1467 N N . ALA A 1 192 ? 1.787 -24.051 -20.972 1.00 90.88 192 ALA A N 1
ATOM 1468 C CA . ALA A 1 192 ? 0.574 -24.700 -21.452 1.00 90.88 192 ALA A CA 1
ATOM 1469 C C . ALA A 1 192 ? -0.258 -23.754 -22.350 1.00 90.88 192 ALA A C 1
ATOM 1471 O O . ALA A 1 192 ? -0.457 -22.589 -21.979 1.00 90.88 192 ALA A O 1
ATOM 1472 N N . PRO A 1 193 ? -0.807 -24.230 -23.485 1.00 91.50 193 PRO A N 1
ATOM 1473 C CA . PRO A 1 193 ? -1.702 -23.440 -24.328 1.00 91.50 193 PRO A CA 1
ATOM 1474 C C . PRO A 1 193 ? -2.966 -22.961 -23.594 1.00 91.50 193 PRO A C 1
ATOM 1476 O O . PRO A 1 193 ? -3.488 -23.648 -22.719 1.00 91.50 193 PRO A O 1
ATOM 1479 N N . GLY A 1 194 ? -3.493 -21.799 -23.993 1.00 92.38 194 GLY A N 1
ATOM 1480 C CA . GLY A 1 194 ? -4.779 -21.267 -23.519 1.00 92.38 194 GLY A CA 1
ATOM 1481 C C . GLY A 1 194 ? -4.693 -19.849 -22.949 1.00 92.38 194 GLY A C 1
ATOM 1482 O O . GLY A 1 194 ? -3.724 -19.484 -22.287 1.00 92.38 194 GLY A O 1
ATOM 1483 N N . ALA A 1 195 ? -5.725 -19.040 -23.201 1.00 92.56 195 ALA A N 1
ATOM 1484 C CA . ALA A 1 195 ? -5.785 -17.653 -22.746 1.00 92.56 195 ALA A CA 1
ATOM 1485 C C . ALA A 1 195 ? -6.060 -17.570 -21.236 1.00 92.56 195 ALA A C 1
ATOM 1487 O O . ALA A 1 195 ? -7.084 -18.058 -20.759 1.00 92.56 195 ALA A O 1
ATOM 1488 N N . ARG A 1 196 ? -5.162 -16.917 -20.492 1.00 93.88 196 ARG A N 1
ATOM 1489 C CA . ARG A 1 196 ? -5.293 -16.679 -19.048 1.00 93.88 196 ARG A CA 1
ATOM 1490 C C . ARG A 1 196 ? -4.455 -15.475 -18.600 1.00 93.88 196 ARG A C 1
ATOM 1492 O O . ARG A 1 196 ? -3.547 -15.068 -19.327 1.00 93.88 196 ARG A O 1
ATOM 1499 N N . PRO A 1 197 ? -4.746 -14.880 -17.429 1.00 94.06 197 PRO A N 1
ATOM 1500 C CA . PRO A 1 197 ? -3.862 -13.894 -16.820 1.00 94.06 197 PRO A CA 1
ATOM 1501 C C . PRO A 1 197 ? -2.475 -14.486 -16.545 1.00 94.06 197 PRO A C 1
ATOM 1503 O O . PRO A 1 197 ? -2.377 -15.617 -16.082 1.00 94.06 197 PRO A O 1
ATOM 1506 N N . CYS A 1 198 ? -1.418 -13.704 -16.776 1.00 91.38 198 CYS A N 1
ATOM 1507 C CA . CYS A 1 198 ? -0.051 -14.083 -16.415 1.00 91.38 198 CYS A CA 1
ATOM 1508 C C . CYS A 1 198 ? 0.151 -13.943 -14.897 1.00 91.38 198 CYS A C 1
ATOM 1510 O O . CYS A 1 198 ? 0.665 -12.930 -14.418 1.00 91.38 198 CYS A O 1
ATOM 1512 N N . LEU A 1 199 ? -0.301 -14.940 -14.141 1.00 93.62 199 LEU A N 1
ATOM 1513 C CA . LEU A 1 199 ? -0.130 -15.033 -12.694 1.00 93.62 199 LEU A CA 1
ATOM 1514 C C . LEU A 1 199 ? 0.770 -16.229 -12.402 1.00 93.62 199 LEU A C 1
ATOM 1516 O O . LEU A 1 199 ? 0.416 -17.342 -12.771 1.00 93.62 199 LEU A O 1
ATOM 1520 N N . ASP A 1 200 ? 1.914 -15.985 -11.760 1.00 91.19 200 ASP A N 1
ATOM 1521 C CA . ASP A 1 200 ? 2.865 -17.035 -11.355 1.00 91.19 200 ASP A CA 1
ATOM 1522 C C . ASP A 1 200 ? 3.410 -17.901 -12.520 1.00 91.19 200 ASP A C 1
ATOM 1524 O O . ASP A 1 200 ? 3.797 -19.048 -12.344 1.00 91.19 200 ASP A O 1
ATOM 1528 N N . GLU A 1 201 ? 3.454 -17.355 -13.745 1.00 94.19 201 GLU A N 1
ATOM 1529 C CA . GLU A 1 201 ? 3.973 -18.056 -14.942 1.00 94.19 201 GLU A CA 1
ATOM 1530 C C . GLU A 1 201 ? 5.517 -18.051 -15.027 1.00 94.19 201 GLU A C 1
ATOM 1532 O O . GLU A 1 201 ? 6.130 -18.772 -15.823 1.00 94.19 201 GLU A O 1
ATOM 1537 N N . PHE A 1 202 ? 6.165 -17.203 -14.230 1.00 95.69 202 PHE A N 1
ATOM 1538 C CA . PHE A 1 202 ? 7.615 -17.122 -14.103 1.00 95.69 202 PHE A CA 1
ATOM 1539 C C . PHE A 1 202 ? 7.999 -16.720 -12.681 1.00 95.69 202 PHE A C 1
ATOM 1541 O O . PHE A 1 202 ? 7.268 -16.017 -11.981 1.00 95.69 202 PHE A O 1
ATOM 1548 N N . THR A 1 203 ? 9.169 -17.180 -12.269 1.00 95.81 203 THR A N 1
ATOM 1549 C CA . THR A 1 203 ? 9.744 -16.947 -10.952 1.00 95.81 203 THR A CA 1
ATOM 1550 C C . THR A 1 203 ? 10.340 -15.548 -10.843 1.00 95.81 203 THR A C 1
ATOM 1552 O O . THR A 1 203 ? 10.650 -14.882 -11.835 1.00 95.81 203 THR A O 1
ATOM 1555 N N . LEU A 1 204 ? 10.553 -15.099 -9.608 1.00 95.62 204 LEU A N 1
ATOM 1556 C CA . LEU A 1 204 ? 11.255 -13.845 -9.373 1.00 95.62 204 LEU A CA 1
ATOM 1557 C C . LEU A 1 204 ? 12.690 -13.878 -9.921 1.00 95.62 204 LEU A C 1
ATOM 1559 O O . LEU A 1 204 ? 13.122 -12.891 -10.504 1.00 95.62 204 LEU A O 1
ATOM 1563 N N . ASP A 1 205 ? 13.384 -15.009 -9.803 1.00 97.00 205 ASP A N 1
ATOM 1564 C CA . ASP A 1 205 ? 14.755 -15.165 -10.300 1.00 97.00 205 ASP A CA 1
ATOM 1565 C C . ASP A 1 205 ? 14.814 -15.022 -11.830 1.00 97.00 205 ASP A C 1
ATOM 1567 O O . ASP A 1 205 ? 15.690 -14.336 -12.356 1.00 97.00 205 ASP A O 1
ATOM 1571 N N . GLU A 1 206 ? 13.840 -15.587 -12.560 1.00 96.81 206 GLU A N 1
ATOM 1572 C CA . GLU A 1 206 ? 13.700 -15.373 -14.011 1.00 96.81 206 GLU A CA 1
ATOM 1573 C C . GLU A 1 206 ? 13.483 -13.886 -14.341 1.00 96.81 206 GLU A C 1
ATOM 1575 O O . GLU A 1 206 ? 14.055 -13.368 -15.306 1.00 96.81 206 GLU A O 1
ATOM 1580 N N . ALA A 1 207 ? 12.684 -13.183 -13.530 1.00 96.62 207 ALA A N 1
ATOM 1581 C CA . ALA A 1 207 ? 12.446 -11.752 -13.690 1.00 96.62 207 ALA A CA 1
ATOM 1582 C C . ALA A 1 207 ? 13.716 -10.924 -13.447 1.00 96.62 207 ALA A C 1
ATOM 1584 O O . ALA A 1 207 ? 14.051 -10.067 -14.264 1.00 96.62 207 ALA A O 1
ATOM 1585 N N . GLU A 1 208 ? 14.436 -11.184 -12.354 1.00 96.81 208 GLU A N 1
ATOM 1586 C CA . GLU A 1 208 ? 15.678 -10.489 -11.999 1.00 96.81 208 GLU A CA 1
ATOM 1587 C C . GLU A 1 208 ? 16.795 -10.767 -13.006 1.00 96.81 208 GLU A C 1
ATOM 1589 O O . GLU A 1 208 ? 17.508 -9.844 -13.406 1.00 96.81 208 GLU A O 1
ATOM 1594 N N . HIS A 1 209 ? 16.889 -11.999 -13.510 1.00 96.94 209 HIS A N 1
ATOM 1595 C CA . HIS A 1 209 ? 17.811 -12.339 -14.586 1.00 96.94 209 HIS A CA 1
ATOM 1596 C C . HIS A 1 209 ? 17.507 -11.544 -15.865 1.00 96.94 209 HIS A C 1
ATOM 1598 O O . HIS A 1 209 ? 18.399 -10.916 -16.437 1.00 96.94 209 HIS A O 1
ATOM 1604 N N . ALA A 1 210 ? 16.240 -11.502 -16.293 1.00 96.38 210 ALA A N 1
ATOM 1605 C CA . ALA A 1 210 ? 15.831 -10.742 -17.474 1.00 96.38 210 ALA A CA 1
ATOM 1606 C C . ALA A 1 210 ? 15.995 -9.219 -17.298 1.00 96.38 210 ALA A C 1
ATOM 1608 O O . ALA A 1 210 ? 16.241 -8.509 -18.276 1.00 96.38 210 ALA A O 1
ATOM 1609 N N . LEU A 1 211 ? 15.894 -8.715 -16.063 1.00 96.62 211 LEU A N 1
ATOM 1610 C CA . LEU A 1 211 ? 16.161 -7.319 -15.705 1.00 96.62 211 LEU A CA 1
ATOM 1611 C C . LEU A 1 211 ? 17.649 -6.952 -15.769 1.00 96.62 211 LEU A C 1
ATOM 1613 O O . LEU A 1 211 ? 17.951 -5.777 -15.959 1.00 96.62 211 LEU A O 1
ATOM 1617 N N . GLY A 1 212 ? 18.567 -7.920 -15.670 1.00 93.88 212 GLY A N 1
ATOM 1618 C CA . GLY A 1 212 ? 20.018 -7.687 -15.634 1.00 93.88 212 GLY A CA 1
ATOM 1619 C C . GLY A 1 212 ? 20.604 -6.984 -16.867 1.00 93.88 212 GLY A C 1
ATOM 1620 O O . GLY A 1 212 ? 21.721 -6.476 -16.816 1.00 93.88 212 GLY A O 1
ATOM 1621 N N . ARG A 1 213 ? 19.849 -6.904 -17.971 1.00 92.75 213 ARG A N 1
ATOM 1622 C CA . ARG A 1 213 ? 20.206 -6.128 -19.177 1.00 92.75 213 ARG A CA 1
ATOM 1623 C C . ARG A 1 213 ? 19.898 -4.629 -19.079 1.00 92.75 213 ARG A C 1
ATOM 1625 O O . ARG A 1 213 ? 20.248 -3.883 -19.989 1.00 92.75 213 ARG A O 1
ATOM 1632 N N . LEU A 1 214 ? 19.202 -4.204 -18.028 1.00 95.38 214 LEU A N 1
ATOM 1633 C CA . LEU A 1 214 ? 18.814 -2.820 -17.764 1.00 95.38 214 LEU A CA 1
ATOM 1634 C C . LEU A 1 214 ? 19.609 -2.270 -16.575 1.00 95.38 214 LEU A C 1
ATOM 1636 O O . LEU A 1 214 ? 20.139 -3.021 -15.758 1.00 95.38 214 LEU A O 1
ATOM 1640 N N . ARG A 1 215 ? 19.655 -0.943 -16.429 1.00 95.31 215 ARG A N 1
ATOM 1641 C CA . ARG A 1 215 ? 20.249 -0.272 -15.259 1.00 95.31 215 ARG A CA 1
ATOM 1642 C C . ARG A 1 215 ? 19.317 -0.356 -14.055 1.00 95.31 215 ARG A C 1
ATOM 1644 O O . ARG A 1 215 ? 18.687 0.630 -13.667 1.00 95.31 215 ARG A O 1
ATOM 1651 N N . VAL A 1 216 ? 19.192 -1.561 -13.516 1.00 96.56 216 VAL A N 1
ATOM 1652 C CA . VAL A 1 216 ? 18.263 -1.908 -12.448 1.00 96.56 216 VAL A CA 1
ATOM 1653 C C . VAL A 1 216 ? 19.014 -2.502 -11.267 1.00 96.56 216 VAL A C 1
ATOM 1655 O O . VAL A 1 216 ? 19.826 -3.406 -11.426 1.00 96.56 216 VAL A O 1
ATOM 1658 N N . THR A 1 217 ? 18.663 -2.039 -10.073 1.00 97.38 217 THR A N 1
ATOM 1659 C CA . THR A 1 217 ? 19.049 -2.660 -8.806 1.00 97.38 217 THR A CA 1
ATOM 1660 C C . THR A 1 217 ? 17.794 -3.201 -8.142 1.00 97.38 217 THR A C 1
ATOM 1662 O O . THR A 1 217 ? 16.840 -2.450 -7.915 1.00 97.38 217 THR A O 1
ATOM 1665 N N . THR A 1 218 ? 17.784 -4.490 -7.815 1.00 97.69 218 THR A N 1
ATOM 1666 C CA . THR A 1 218 ? 16.708 -5.122 -7.045 1.00 97.69 218 THR A CA 1
ATOM 1667 C C . THR A 1 218 ? 17.184 -5.475 -5.643 1.00 97.69 218 THR A C 1
ATOM 1669 O O . THR A 1 218 ? 18.379 -5.496 -5.346 1.00 97.69 218 THR A O 1
ATOM 1672 N N . GLY A 1 219 ? 16.241 -5.698 -4.736 1.00 97.19 219 GLY A N 1
ATOM 1673 C CA . GLY A 1 219 ? 16.564 -6.188 -3.410 1.00 97.19 219 GLY A CA 1
ATOM 1674 C C . GLY A 1 219 ? 15.332 -6.610 -2.635 1.00 97.19 219 GLY A C 1
ATOM 1675 O O . GLY A 1 219 ? 14.248 -6.038 -2.777 1.00 97.19 219 GLY A O 1
ATOM 1676 N N . GLN A 1 220 ? 15.528 -7.612 -1.788 1.00 97.00 220 GLN A N 1
ATOM 1677 C CA . GLN A 1 220 ? 14.521 -8.112 -0.869 1.00 97.00 220 GLN A CA 1
ATOM 1678 C C . GLN A 1 220 ? 14.855 -7.691 0.553 1.00 97.00 220 GLN A C 1
ATOM 1680 O O . GLN A 1 220 ? 16.009 -7.715 0.978 1.00 97.00 220 GLN A O 1
ATOM 1685 N N . THR A 1 221 ? 13.828 -7.339 1.313 1.00 96.50 221 THR A N 1
ATOM 1686 C CA . THR A 1 221 ? 13.947 -7.151 2.756 1.00 96.50 221 THR A CA 1
ATOM 1687 C C . THR A 1 221 ? 12.832 -7.907 3.450 1.00 96.50 221 THR A C 1
ATOM 1689 O O . THR A 1 221 ? 11.694 -7.929 2.984 1.00 96.50 221 THR A O 1
ATOM 1692 N N . GLU A 1 222 ? 13.159 -8.526 4.576 1.00 96.25 222 GLU A N 1
ATOM 1693 C CA . GLU A 1 222 ? 12.188 -9.087 5.502 1.00 96.25 222 GLU A CA 1
ATOM 1694 C C . GLU A 1 222 ? 12.352 -8.375 6.836 1.00 96.25 222 GLU A C 1
ATOM 1696 O O . GLU A 1 222 ? 13.468 -8.138 7.302 1.00 96.25 222 GLU A O 1
ATOM 1701 N N . ARG A 1 223 ? 11.231 -8.016 7.452 1.00 95.56 223 ARG A N 1
ATOM 1702 C CA . ARG A 1 223 ? 11.226 -7.393 8.769 1.00 95.56 223 ARG A CA 1
ATOM 1703 C C . ARG A 1 223 ? 10.065 -7.906 9.613 1.00 95.56 223 ARG A C 1
ATOM 1705 O O . ARG A 1 223 ? 8.974 -8.126 9.075 1.00 95.56 223 ARG A O 1
ATOM 1712 N N . PRO A 1 224 ? 10.257 -8.038 10.936 1.00 95.69 224 PRO A N 1
ATOM 1713 C CA . PRO A 1 224 ? 9.150 -8.234 11.858 1.00 95.69 224 PRO A CA 1
ATOM 1714 C C . PRO A 1 224 ? 8.121 -7.107 11.718 1.00 95.69 224 PRO A C 1
ATOM 1716 O O . PRO A 1 224 ? 8.478 -5.935 11.573 1.00 95.69 224 PRO A O 1
ATOM 1719 N N . ALA A 1 225 ? 6.840 -7.459 11.786 1.00 94.56 225 ALA A N 1
ATOM 1720 C CA . ALA A 1 225 ? 5.728 -6.519 11.683 1.00 94.56 225 ALA A CA 1
ATOM 1721 C C . ALA A 1 225 ? 4.733 -6.736 12.839 1.00 94.56 225 ALA A C 1
ATOM 1723 O O . ALA A 1 225 ? 3.592 -7.128 12.597 1.00 94.56 225 ALA A O 1
ATOM 1724 N N . PRO A 1 226 ? 5.141 -6.519 14.106 1.00 94.44 226 PRO A N 1
ATOM 1725 C CA . PRO A 1 226 ? 4.308 -6.835 15.262 1.00 94.44 226 PRO A CA 1
ATOM 1726 C C . PRO A 1 226 ? 2.960 -6.101 15.224 1.00 94.44 226 PRO A C 1
ATOM 1728 O O . PRO A 1 226 ? 2.864 -4.930 14.833 1.00 94.44 226 PRO A O 1
ATOM 1731 N N . PHE A 1 227 ? 1.912 -6.788 15.682 1.00 95.75 227 PHE A N 1
ATOM 1732 C CA . PHE A 1 227 ? 0.599 -6.179 15.889 1.00 95.75 227 PHE A CA 1
ATOM 1733 C C . PHE A 1 227 ? 0.684 -5.081 16.949 1.00 95.75 227 PHE A C 1
ATOM 1735 O O . PHE A 1 227 ? 1.451 -5.205 17.908 1.00 95.75 227 PHE A O 1
ATOM 1742 N N . LEU A 1 228 ? -0.168 -4.054 16.857 1.00 96.25 228 LEU A N 1
ATOM 1743 C CA . LEU A 1 228 ? -0.177 -2.955 17.829 1.00 96.25 228 LEU A CA 1
ATOM 1744 C C . LEU A 1 228 ? -0.236 -3.462 19.272 1.00 96.25 228 LEU A C 1
ATOM 1746 O O . LEU A 1 228 ? 0.548 -3.053 20.124 1.00 96.25 228 LEU A O 1
ATOM 1750 N N . PHE A 1 229 ? -1.152 -4.389 19.537 1.00 95.75 229 PHE A N 1
ATOM 1751 C CA . PHE A 1 229 ? -1.390 -4.888 20.885 1.00 95.75 229 PHE A CA 1
ATOM 1752 C C . PHE A 1 229 ? -0.307 -5.845 21.378 1.00 95.75 229 PHE A C 1
ATOM 1754 O O . PHE A 1 229 ? -0.100 -5.922 22.586 1.00 95.75 229 PHE A O 1
ATOM 1761 N N . THR A 1 230 ? 0.447 -6.492 20.481 1.00 94.69 230 THR A N 1
ATOM 1762 C CA . THR A 1 230 ? 1.668 -7.204 20.891 1.00 94.69 230 THR A CA 1
ATOM 1763 C C . THR A 1 230 ? 2.738 -6.224 21.366 1.00 94.69 230 THR A C 1
ATOM 1765 O O . THR A 1 230 ? 3.369 -6.465 22.389 1.00 94.69 230 THR A O 1
ATOM 1768 N N . THR A 1 231 ? 2.882 -5.068 20.705 1.00 94.25 231 THR A N 1
ATOM 1769 C CA . THR A 1 231 ? 3.797 -4.004 21.143 1.00 94.25 231 THR A CA 1
ATOM 1770 C C . THR A 1 231 ? 3.348 -3.370 22.460 1.00 94.25 231 THR A C 1
ATOM 1772 O O . THR A 1 231 ? 4.173 -3.156 23.341 1.00 94.25 231 THR A O 1
ATOM 1775 N N . ILE A 1 232 ? 2.054 -3.083 22.628 1.00 96.12 232 ILE A N 1
ATOM 1776 C CA . ILE A 1 232 ? 1.532 -2.431 23.841 1.00 96.12 232 ILE A CA 1
ATOM 1777 C C . ILE A 1 232 ? 1.628 -3.353 25.060 1.00 96.12 232 ILE A C 1
ATOM 1779 O O . ILE A 1 232 ? 2.126 -2.932 26.101 1.00 96.12 232 ILE A O 1
ATOM 1783 N N . LEU A 1 233 ? 1.151 -4.596 24.946 1.00 95.88 233 LEU A N 1
ATOM 1784 C CA . LEU A 1 233 ? 0.992 -5.505 26.087 1.00 95.88 233 LEU A CA 1
ATOM 1785 C C . LEU A 1 233 ? 2.217 -6.396 26.339 1.00 95.88 233 LEU A C 1
ATOM 1787 O O . LEU A 1 233 ? 2.348 -6.949 27.431 1.00 95.88 233 LEU A O 1
ATOM 1791 N N . GLY A 1 234 ? 3.105 -6.565 25.354 1.00 93.88 234 GLY A N 1
ATOM 1792 C CA . GLY A 1 234 ? 4.232 -7.494 25.456 1.00 93.88 234 GLY A CA 1
ATOM 1793 C C . GLY A 1 234 ? 3.755 -8.921 25.742 1.00 93.88 234 GLY A C 1
ATOM 1794 O O . GLY A 1 234 ? 2.775 -9.391 25.160 1.00 93.88 234 GLY A O 1
ATOM 1795 N N . ASP A 1 235 ? 4.400 -9.606 26.687 1.00 93.06 235 ASP A N 1
ATOM 1796 C CA . ASP A 1 235 ? 4.047 -10.984 27.055 1.00 93.06 235 ASP A CA 1
ATOM 1797 C C . ASP A 1 235 ? 2.642 -11.133 27.653 1.00 93.06 235 ASP A C 1
ATOM 1799 O O . ASP A 1 235 ? 2.066 -12.222 27.603 1.00 93.06 235 ASP A O 1
ATOM 1803 N N . GLN A 1 236 ? 2.035 -10.050 28.155 1.00 94.12 236 GLN A N 1
ATOM 1804 C CA . GLN A 1 236 ? 0.651 -10.088 28.636 1.00 94.12 236 GLN A CA 1
ATOM 1805 C C . GLN A 1 236 ? -0.337 -10.391 27.501 1.00 94.12 236 GLN A C 1
ATOM 1807 O O . GLN A 1 236 ? -1.383 -10.986 27.752 1.00 94.12 236 GLN A O 1
ATOM 1812 N N . PHE A 1 237 ? 0.011 -10.074 26.246 1.00 94.81 237 PHE A N 1
ATOM 1813 C CA . PHE A 1 237 ? -0.808 -10.414 25.080 1.00 94.81 237 PHE A CA 1
ATOM 1814 C C . PHE A 1 237 ? -1.051 -11.925 24.969 1.00 94.81 237 PHE A C 1
ATOM 1816 O O . PHE A 1 237 ? -2.160 -12.355 24.660 1.00 94.81 237 PHE A O 1
ATOM 1823 N N . LYS A 1 238 ? -0.036 -12.739 25.292 1.00 92.69 238 LYS A N 1
ATOM 1824 C CA . LYS A 1 238 ? -0.101 -14.208 25.220 1.00 92.69 238 LYS A CA 1
ATOM 1825 C C . LYS A 1 238 ? -1.065 -14.809 26.249 1.00 92.69 238 LYS A C 1
ATOM 1827 O O . LYS A 1 238 ? -1.507 -15.939 26.074 1.00 92.69 238 LYS A O 1
ATOM 1832 N N . ARG A 1 239 ? -1.399 -14.060 27.308 1.00 95.38 239 ARG A N 1
ATOM 1833 C CA . ARG A 1 239 ? -2.346 -14.472 28.360 1.00 95.38 239 ARG A CA 1
ATOM 1834 C C . ARG A 1 239 ? -3.804 -14.192 27.994 1.00 95.38 239 ARG A C 1
ATOM 1836 O O . ARG A 1 239 ? -4.700 -14.671 28.683 1.00 95.38 239 ARG A O 1
ATOM 1843 N N . LEU A 1 240 ? -4.058 -13.405 26.946 1.00 96.06 240 LEU A N 1
ATOM 1844 C CA . LEU A 1 240 ? -5.418 -13.107 26.504 1.00 96.06 240 LEU A CA 1
ATOM 1845 C C . LEU A 1 240 ? -6.088 -14.371 25.944 1.00 96.06 240 LEU A C 1
ATOM 1847 O O . LEU A 1 240 ? -5.409 -15.192 25.324 1.00 96.06 240 LEU A O 1
ATOM 1851 N N . PRO A 1 241 ? -7.418 -14.519 26.069 1.00 97.12 241 PRO A N 1
ATOM 1852 C CA . PRO A 1 241 ? -8.132 -15.610 25.419 1.00 97.12 241 PRO A CA 1
ATOM 1853 C C . PRO A 1 241 ? -7.868 -15.639 23.901 1.00 97.12 241 PRO A C 1
ATOM 1855 O O . PRO A 1 241 ? -7.802 -14.570 23.280 1.00 97.12 241 PRO A O 1
ATOM 1858 N N . PRO A 1 242 ? -7.779 -16.824 23.264 1.00 95.12 242 PRO A N 1
ATOM 1859 C CA . PRO A 1 242 ? -7.457 -16.932 21.839 1.00 95.12 242 PRO A CA 1
ATOM 1860 C C . PRO A 1 242 ? -8.323 -16.066 20.902 1.00 95.12 242 PRO A C 1
ATOM 1862 O O . PRO A 1 242 ? -7.755 -15.442 20.003 1.00 95.12 242 PRO A O 1
ATOM 1865 N N . PRO A 1 243 ? -9.652 -15.921 21.102 1.00 95.06 243 PRO A N 1
ATOM 1866 C CA . PRO A 1 243 ? -10.467 -15.036 20.261 1.00 95.06 243 PRO A CA 1
ATOM 1867 C C . PRO A 1 243 ? -10.045 -13.562 20.327 1.00 95.06 243 PRO A C 1
ATOM 1869 O O . PRO A 1 243 ? -10.103 -12.853 19.324 1.00 95.06 243 PRO A O 1
ATOM 1872 N N . ILE A 1 244 ? -9.570 -13.099 21.487 1.00 94.88 244 ILE A N 1
ATOM 1873 C CA . ILE A 1 244 ? -9.103 -11.721 21.677 1.00 94.88 244 ILE A CA 1
ATOM 1874 C C . ILE A 1 244 ? -7.745 -11.524 21.003 1.00 94.88 244 ILE A C 1
ATOM 1876 O O . ILE A 1 244 ? -7.543 -10.528 20.310 1.00 94.88 244 ILE A O 1
ATOM 1880 N N . GLN A 1 245 ? -6.841 -12.500 21.106 1.00 94.88 245 GLN A N 1
ATOM 1881 C CA . GLN A 1 245 ? -5.586 -12.456 20.351 1.00 94.88 245 GLN A CA 1
ATOM 1882 C C . GLN A 1 245 ? -5.854 -12.374 18.838 1.00 94.88 245 GLN A C 1
ATOM 1884 O O . GLN A 1 245 ? -5.256 -11.556 18.142 1.00 94.88 245 GLN A O 1
ATOM 1889 N N . GLN A 1 246 ? -6.807 -13.164 18.330 1.00 93.62 246 GLN A N 1
ATOM 1890 C CA . GLN A 1 246 ? -7.193 -13.148 16.915 1.00 93.62 246 GLN A CA 1
ATOM 1891 C C . GLN A 1 246 ? -7.832 -11.826 16.479 1.00 93.62 246 GLN A C 1
ATOM 1893 O O . GLN A 1 246 ? -7.567 -11.374 15.361 1.00 93.62 246 GLN A O 1
ATOM 1898 N N . LEU A 1 247 ? -8.664 -11.219 17.333 1.00 95.00 247 LEU A N 1
ATOM 1899 C CA . LEU A 1 247 ? -9.272 -9.906 17.107 1.00 95.00 247 LEU A CA 1
ATOM 1900 C C . LEU A 1 247 ? -8.196 -8.841 16.871 1.00 95.00 247 LEU A C 1
ATOM 1902 O O . LEU A 1 247 ? -8.296 -8.072 15.916 1.00 95.00 247 LEU A O 1
ATOM 1906 N N . HIS A 1 248 ? -7.151 -8.857 17.701 1.00 95.50 248 HIS A N 1
ATOM 1907 C CA . HIS A 1 248 ? -6.049 -7.896 17.683 1.00 95.50 248 HIS A CA 1
ATOM 1908 C C . HIS A 1 248 ? -4.887 -8.267 16.746 1.00 95.50 248 HIS A C 1
ATOM 1910 O O . HIS A 1 248 ? -3.919 -7.513 16.640 1.00 95.50 248 HIS A O 1
ATOM 1916 N N . ALA A 1 249 ? -4.981 -9.385 16.023 1.00 94.06 249 ALA A N 1
ATOM 1917 C CA . ALA A 1 249 ? -4.028 -9.776 14.985 1.00 94.06 249 ALA A CA 1
ATOM 1918 C C . ALA A 1 249 ? -4.258 -8.974 13.685 1.00 94.06 249 ALA A C 1
ATOM 1920 O O . ALA A 1 249 ? -4.731 -9.501 12.670 1.00 94.06 249 ALA A O 1
ATOM 1921 N N . VAL A 1 250 ? -3.994 -7.664 13.733 1.00 95.38 250 VAL A N 1
ATOM 1922 C CA . VAL A 1 250 ? -4.266 -6.711 12.644 1.00 95.38 250 VAL A CA 1
ATOM 1923 C C . VAL A 1 250 ? -2.969 -6.308 11.932 1.00 95.38 250 VAL A C 1
ATOM 1925 O O . VAL A 1 250 ? -2.332 -5.316 12.278 1.00 95.38 250 VAL A O 1
ATOM 1928 N N . SER A 1 251 ? -2.598 -7.051 10.886 1.00 93.69 251 SER A N 1
ATOM 1929 C CA . SER A 1 251 ? -1.420 -6.743 10.051 1.00 93.69 251 SER A CA 1
ATOM 1930 C C . SER A 1 251 ? -1.653 -5.564 9.096 1.00 93.69 251 SER A C 1
ATOM 1932 O O . SER A 1 251 ? -0.781 -4.724 8.902 1.00 93.69 251 SER A O 1
ATOM 1934 N N . HIS A 1 252 ? -2.850 -5.490 8.503 1.00 95.44 252 HIS A N 1
ATOM 1935 C CA . HIS A 1 252 ? -3.252 -4.421 7.581 1.00 95.44 252 HIS A CA 1
ATOM 1936 C C . HIS A 1 252 ? -4.698 -3.995 7.816 1.00 95.44 252 HIS A C 1
ATOM 1938 O O . HIS A 1 252 ? -4.948 -2.884 8.269 1.00 95.44 252 HIS A O 1
ATOM 1944 N N . ALA A 1 253 ? -5.670 -4.869 7.546 1.00 96.00 253 ALA A N 1
ATOM 1945 C CA . ALA A 1 253 ? -7.074 -4.565 7.780 1.00 96.00 253 ALA A CA 1
ATOM 1946 C C . ALA A 1 253 ? -7.857 -5.816 8.180 1.00 96.00 253 ALA A C 1
ATOM 1948 O O . ALA A 1 253 ? -7.679 -6.893 7.608 1.00 96.00 253 ALA A O 1
ATOM 1949 N N . ARG A 1 254 ? -8.749 -5.664 9.159 1.00 95.81 254 ARG A N 1
ATOM 1950 C CA . ARG A 1 254 ? -9.639 -6.719 9.649 1.00 95.81 254 ARG A CA 1
ATOM 1951 C C . ARG A 1 254 ? -11.050 -6.177 9.780 1.00 95.81 254 ARG A C 1
ATOM 1953 O O . ARG A 1 254 ? -11.251 -5.004 10.086 1.00 95.81 254 ARG A O 1
ATOM 1960 N N . ARG A 1 255 ? -12.022 -7.053 9.560 1.00 95.19 255 ARG A N 1
ATOM 1961 C CA . ARG A 1 255 ? -13.433 -6.768 9.773 1.00 95.19 255 ARG A CA 1
ATOM 1962 C C . ARG A 1 255 ? -14.050 -7.907 10.562 1.00 95.19 255 ARG A C 1
ATOM 1964 O O . ARG A 1 255 ? -13.789 -9.070 10.271 1.00 95.19 255 ARG A O 1
ATOM 1971 N N . TRP A 1 256 ? -14.870 -7.537 11.530 1.00 95.56 256 TRP A N 1
ATOM 1972 C CA . TRP A 1 256 ? -15.607 -8.444 12.391 1.00 95.56 256 TRP A CA 1
ATOM 1973 C C . TRP A 1 256 ? -17.063 -8.009 12.453 1.00 95.56 256 TRP A C 1
ATOM 1975 O O . TRP A 1 256 ? -17.361 -6.813 12.394 1.00 95.56 256 TRP A O 1
ATOM 1985 N N . THR A 1 257 ? -17.961 -8.978 12.572 1.00 95.81 257 THR A N 1
ATOM 1986 C CA . THR A 1 257 ? -19.404 -8.756 12.680 1.00 95.81 257 THR A CA 1
ATOM 1987 C C . THR A 1 257 ? -19.977 -9.592 13.812 1.00 95.81 257 THR A C 1
ATOM 1989 O O . THR A 1 257 ? -19.492 -10.693 14.061 1.00 95.81 257 THR A O 1
ATOM 1992 N N . GLY A 1 258 ? -21.015 -9.096 14.477 1.00 95.50 258 GLY A N 1
ATOM 1993 C CA . GLY A 1 258 ? -21.678 -9.818 15.561 1.00 95.50 258 GLY A CA 1
ATOM 1994 C C . GLY A 1 258 ? -22.916 -9.093 16.077 1.00 95.50 258 GLY A C 1
ATOM 1995 O O . GLY A 1 258 ? -23.475 -8.236 15.388 1.00 95.50 258 GLY A O 1
ATOM 1996 N N . ARG A 1 259 ? -23.317 -9.415 17.309 1.00 95.62 259 ARG A N 1
ATOM 1997 C CA . ARG A 1 259 ? -24.395 -8.745 18.052 1.00 95.62 259 ARG A CA 1
ATOM 1998 C C . ARG A 1 259 ? -23.838 -8.162 19.352 1.00 95.62 259 ARG A C 1
ATOM 2000 O O . ARG A 1 259 ? -22.890 -8.710 19.911 1.00 95.62 259 ARG A O 1
ATOM 2007 N N . ALA A 1 260 ? -24.401 -7.052 19.814 1.00 93.56 260 ALA A N 1
ATOM 2008 C CA . ALA A 1 260 ? -23.980 -6.362 21.027 1.00 93.56 260 ALA A CA 1
ATOM 2009 C C . ALA A 1 260 ? -25.187 -5.865 21.829 1.00 93.56 260 ALA A C 1
ATOM 2011 O O . ALA A 1 260 ? -26.197 -5.467 21.253 1.00 93.56 260 ALA A O 1
ATOM 2012 N N . SER A 1 261 ? -25.050 -5.816 23.151 1.00 93.00 261 SER A N 1
ATOM 2013 C CA . SER A 1 261 ? -25.976 -5.088 24.020 1.00 93.00 261 SER A CA 1
ATOM 2014 C C . SER A 1 261 ? -25.327 -3.779 24.456 1.00 93.00 261 SER A C 1
ATOM 2016 O O . SER A 1 261 ? -24.202 -3.765 24.956 1.00 93.00 261 SER A O 1
ATOM 2018 N N . VAL A 1 262 ? -26.027 -2.671 24.232 1.00 90.06 262 VAL A N 1
ATOM 2019 C CA . VAL A 1 262 ? -25.581 -1.314 24.542 1.00 90.06 262 VAL A CA 1
ATOM 2020 C C . VAL A 1 262 ? -26.348 -0.823 25.761 1.00 90.06 262 VAL A C 1
ATOM 2022 O O . VAL A 1 262 ? -27.566 -0.656 25.717 1.00 90.06 262 VAL A O 1
ATOM 2025 N N . VAL A 1 263 ? -25.620 -0.541 26.837 1.00 88.94 263 VAL A N 1
ATOM 2026 C CA . VAL A 1 263 ? -26.153 0.095 28.045 1.00 88.94 263 VAL A CA 1
ATOM 2027 C C . VAL A 1 263 ? -25.649 1.534 28.100 1.00 88.94 263 VAL A C 1
ATOM 2029 O O . VAL A 1 263 ? -24.492 1.808 27.782 1.00 88.94 263 VAL A O 1
ATOM 2032 N N . ARG A 1 264 ? -26.519 2.469 28.486 1.00 85.56 264 ARG A N 1
ATOM 2033 C CA . ARG A 1 264 ? -26.180 3.886 28.665 1.00 85.56 264 ARG A CA 1
ATOM 2034 C C . ARG A 1 264 ? -26.523 4.352 30.069 1.00 85.56 264 ARG A C 1
ATOM 2036 O O . ARG A 1 264 ? -27.460 3.848 30.680 1.00 85.56 264 ARG A O 1
ATOM 2043 N N . GLY A 1 265 ? -25.812 5.382 30.524 1.00 84.00 265 GLY A N 1
ATOM 2044 C CA . GLY A 1 265 ? -26.265 6.181 31.656 1.00 84.00 265 GLY A CA 1
ATOM 2045 C C . GLY A 1 265 ? -27.626 6.824 31.372 1.00 84.00 265 GLY A C 1
ATOM 2046 O O . GLY A 1 265 ? -27.976 7.115 30.225 1.00 84.00 265 GLY A O 1
ATOM 2047 N N . THR A 1 266 ? -28.404 7.033 32.429 1.00 83.62 266 THR A N 1
ATOM 2048 C CA . THR A 1 266 ? -29.749 7.624 32.356 1.00 83.62 266 THR A CA 1
ATOM 2049 C C . THR A 1 266 ? -29.742 9.147 32.528 1.00 83.62 266 THR A C 1
ATOM 2051 O O . THR A 1 266 ? -30.734 9.803 32.215 1.00 83.62 266 THR A O 1
ATOM 2054 N N . SER A 1 267 ? -28.625 9.734 32.978 1.00 87.81 267 SER A N 1
ATOM 2055 C CA . SER A 1 267 ? -28.509 11.172 33.250 1.00 87.81 267 SER A CA 1
ATOM 2056 C C . SER A 1 267 ? -28.450 12.016 31.972 1.00 87.81 267 SER A C 1
ATOM 2058 O O . SER A 1 267 ? -27.923 11.581 30.945 1.00 87.81 267 SER A O 1
ATOM 2060 N N . LEU A 1 268 ? -28.919 13.266 32.039 1.00 82.50 268 LEU A N 1
ATOM 2061 C CA . LEU A 1 268 ? -28.868 14.208 30.911 1.00 82.50 268 LEU A CA 1
ATOM 2062 C C . LEU A 1 268 ? -27.439 14.422 30.388 1.00 82.50 268 LEU A C 1
ATOM 2064 O O . LEU A 1 268 ? -27.225 14.395 29.178 1.00 82.50 268 LEU A O 1
ATOM 2068 N N . LEU A 1 269 ? -26.456 14.538 31.288 1.00 84.19 269 LEU A N 1
ATOM 2069 C CA . LEU A 1 269 ? -25.041 14.672 30.923 1.00 84.19 269 LEU A CA 1
ATOM 2070 C C . LEU A 1 269 ? -24.534 13.457 30.135 1.00 84.19 269 LEU A C 1
ATOM 2072 O O . LEU A 1 269 ? -23.847 13.622 29.131 1.00 84.19 269 LEU A O 1
ATOM 2076 N N . SER A 1 270 ? -24.920 12.240 30.531 1.00 80.31 270 SER A N 1
ATOM 2077 C CA . SER A 1 270 ? -24.529 11.024 29.808 1.00 80.31 270 SER A CA 1
ATOM 2078 C C . SER A 1 270 ? -25.184 10.919 28.425 1.00 80.31 270 SER A C 1
ATOM 2080 O O . SER A 1 270 ? -24.544 10.480 27.466 1.00 80.31 270 SER A O 1
ATOM 2082 N N . ARG A 1 271 ? -26.432 11.387 28.280 1.00 80.94 271 ARG A N 1
ATOM 2083 C CA . ARG A 1 271 ? -27.134 11.430 26.986 1.00 80.94 271 ARG A CA 1
ATOM 2084 C C . ARG A 1 271 ? -26.511 12.464 26.049 1.00 80.94 271 ARG A C 1
ATOM 2086 O O . ARG A 1 271 ? -26.309 12.150 24.878 1.00 80.94 271 ARG A O 1
ATOM 2093 N N . LEU A 1 272 ? -26.158 13.642 26.569 1.00 79.75 272 LEU A N 1
ATOM 2094 C CA . LEU A 1 272 ? -25.495 14.701 25.807 1.00 79.75 272 LEU A CA 1
ATOM 2095 C C . LEU A 1 272 ? -24.088 14.275 25.366 1.00 79.75 272 LEU A C 1
ATOM 2097 O O . LEU A 1 272 ? -23.763 14.381 24.187 1.00 79.75 272 LEU A O 1
ATOM 2101 N N . ALA A 1 273 ? -23.287 13.710 26.274 1.00 77.56 273 ALA A N 1
ATOM 2102 C CA . ALA A 1 273 ? -21.964 13.179 25.947 1.00 77.56 273 ALA A CA 1
ATOM 2103 C C . ALA A 1 273 ? -22.043 12.069 24.885 1.00 77.56 273 ALA A C 1
ATOM 2105 O O . ALA A 1 273 ? -21.275 12.070 23.924 1.00 77.56 273 ALA A O 1
ATOM 2106 N N . GLY A 1 274 ? -23.016 11.159 25.011 1.00 74.75 274 GLY A N 1
ATOM 2107 C CA . GLY A 1 274 ? -23.253 10.105 24.026 1.00 74.75 274 GLY A CA 1
ATOM 2108 C C . GLY A 1 274 ? -23.679 10.633 22.654 1.00 74.75 274 GLY A C 1
ATOM 2109 O O . GLY A 1 274 ? -23.279 10.062 21.643 1.00 74.75 274 GLY A O 1
ATOM 2110 N N . ALA A 1 275 ? -24.458 11.718 22.605 1.00 76.94 275 ALA A N 1
ATOM 2111 C CA . ALA A 1 275 ? -24.846 12.371 21.357 1.00 76.94 275 ALA A CA 1
ATOM 2112 C C . ALA A 1 275 ? -23.653 13.070 20.685 1.00 76.94 275 ALA A C 1
ATOM 2114 O O . ALA A 1 275 ? -23.423 12.861 19.497 1.00 76.94 275 ALA A O 1
ATOM 2115 N N . ILE A 1 276 ? -22.853 13.822 21.452 1.00 78.12 276 ILE A N 1
ATOM 2116 C CA . ILE A 1 276 ? -21.657 14.523 20.952 1.00 78.12 276 ILE A CA 1
ATOM 2117 C C . ILE A 1 276 ? -20.615 13.530 20.419 1.00 78.12 276 ILE A C 1
ATOM 2119 O O . ILE A 1 276 ? -20.028 13.755 19.364 1.00 78.12 276 ILE A O 1
ATOM 2123 N N . ALA A 1 277 ? -20.403 12.413 21.117 1.00 72.62 277 ALA A N 1
ATOM 2124 C CA . ALA A 1 277 ? -19.455 11.382 20.697 1.00 72.62 277 ALA A CA 1
ATOM 2125 C C . ALA A 1 277 ? -19.977 10.481 19.557 1.00 72.62 277 ALA A C 1
ATOM 2127 O O . ALA A 1 277 ? -19.223 9.659 19.035 1.00 72.62 277 ALA A O 1
ATOM 2128 N N . GLY A 1 278 ? -21.256 10.604 19.174 1.00 76.12 278 GLY A N 1
ATOM 2129 C CA . GLY A 1 278 ? -21.880 9.766 18.145 1.00 76.12 278 GLY A CA 1
ATOM 2130 C C . GLY A 1 278 ? -22.069 8.304 18.564 1.00 76.12 278 GLY A C 1
ATOM 2131 O O . GLY A 1 278 ? -22.125 7.413 17.715 1.00 76.12 278 GLY A O 1
ATOM 2132 N N . PHE A 1 279 ? -22.146 8.027 19.868 1.00 81.44 279 PHE A N 1
ATOM 2133 C CA . PHE A 1 279 ? -22.347 6.670 20.369 1.00 81.44 279 PHE A CA 1
ATOM 2134 C C . PHE A 1 279 ? -23.755 6.144 20.014 1.00 81.44 279 PHE A C 1
ATOM 2136 O O . PHE A 1 279 ? -24.678 6.939 19.811 1.00 81.44 279 PHE A O 1
ATOM 2143 N N . PRO A 1 280 ? -23.965 4.813 19.958 1.00 82.62 280 PRO A N 1
ATOM 2144 C CA . PRO A 1 280 ? -25.264 4.198 19.650 1.00 82.62 280 PRO A CA 1
ATOM 2145 C C . PRO A 1 280 ? -26.239 4.227 20.833 1.00 82.62 280 PRO A C 1
ATOM 2147 O O . PRO A 1 280 ? -25.767 4.153 21.974 1.00 82.62 280 PRO A O 1
ATOM 2150 N N . PRO A 1 281 ? -27.564 4.345 20.611 1.00 83.25 281 PRO A N 1
ATOM 2151 C CA . PRO A 1 281 ? -28.575 4.305 21.669 1.00 83.25 281 PRO A CA 1
ATOM 2152 C C . PRO A 1 281 ? -28.514 2.989 22.455 1.00 83.25 281 PRO A C 1
ATOM 2154 O O . PRO A 1 281 ? -27.951 2.001 21.986 1.00 83.25 281 PRO A O 1
ATOM 2157 N N . ALA A 1 282 ? -29.087 2.985 23.661 1.00 87.06 282 ALA A N 1
ATOM 2158 C CA . ALA A 1 282 ? -29.213 1.755 24.431 1.00 87.06 282 ALA A CA 1
ATOM 2159 C C . ALA A 1 282 ? -30.128 0.767 23.693 1.00 87.06 282 ALA A C 1
ATOM 2161 O O . ALA A 1 282 ? -31.126 1.171 23.097 1.00 87.06 282 ALA A O 1
ATOM 2162 N N . GLY A 1 283 ? -29.785 -0.513 23.733 1.00 88.00 283 GLY A N 1
ATOM 2163 C CA . GLY A 1 283 ? -30.523 -1.550 23.027 1.00 88.00 283 GLY A CA 1
ATOM 2164 C C . GLY A 1 283 ? -29.868 -2.909 23.197 1.00 88.00 283 GLY A C 1
ATOM 2165 O O . GLY A 1 283 ? -28.654 -3.004 23.366 1.00 88.00 283 GLY A O 1
ATOM 2166 N N . ASN A 1 284 ? -30.678 -3.959 23.149 1.00 89.50 284 ASN A N 1
ATOM 2167 C CA . ASN A 1 284 ? -30.198 -5.333 23.159 1.00 89.50 284 ASN A CA 1
ATOM 2168 C C . ASN A 1 284 ? -30.084 -5.853 21.729 1.00 89.50 284 ASN A C 1
ATOM 2170 O O . ASN A 1 284 ? -30.817 -5.413 20.845 1.00 89.50 284 ASN A O 1
ATOM 2174 N N . ASP A 1 285 ? -29.179 -6.809 21.529 1.00 92.06 285 ASP A N 1
ATOM 2175 C CA . ASP A 1 285 ? -29.057 -7.553 20.274 1.00 92.06 285 ASP A CA 1
ATOM 2176 C C . ASP A 1 285 ? -28.828 -6.658 19.031 1.00 92.06 285 ASP A C 1
ATOM 2178 O O . ASP A 1 285 ? -29.294 -6.925 17.921 1.00 92.06 285 ASP A O 1
ATOM 2182 N N . VAL A 1 286 ? -28.073 -5.573 19.201 1.00 93.88 286 VAL A N 1
ATOM 2183 C CA . VAL A 1 286 ? -27.744 -4.602 18.152 1.00 93.88 286 VAL A CA 1
ATOM 2184 C C . VAL A 1 286 ? -26.683 -5.194 17.217 1.00 93.88 286 VAL A C 1
ATOM 2186 O O . VAL A 1 286 ? -25.633 -5.628 17.699 1.00 93.88 286 VAL A O 1
ATOM 2189 N N . PRO A 1 287 ? -26.886 -5.209 15.885 1.00 95.94 287 PRO A N 1
ATOM 2190 C CA . PRO A 1 287 ? -25.859 -5.670 14.958 1.00 95.94 287 PRO A CA 1
ATOM 2191 C C . PRO A 1 287 ? -24.632 -4.760 15.038 1.00 95.94 287 PRO A C 1
ATOM 2193 O O . PRO A 1 287 ? -24.745 -3.535 14.946 1.00 95.94 287 PRO A O 1
ATOM 2196 N N . VAL A 1 288 ? -23.454 -5.363 15.189 1.00 96.12 288 VAL A N 1
ATOM 2197 C CA . VAL A 1 288 ? -22.181 -4.648 15.271 1.00 96.12 288 VAL A CA 1
ATOM 2198 C C . VAL A 1 288 ? -21.260 -5.050 14.128 1.00 96.12 288 VAL A C 1
ATOM 2200 O O . VAL A 1 288 ? -21.124 -6.224 13.793 1.00 96.12 288 VAL A O 1
ATOM 2203 N N . THR A 1 289 ? -20.605 -4.059 13.531 1.00 96.31 289 THR A N 1
ATOM 2204 C CA . THR A 1 289 ? -19.460 -4.240 12.639 1.00 96.31 289 THR A CA 1
ATOM 2205 C C . THR A 1 289 ? -18.276 -3.463 13.195 1.00 96.31 289 THR A C 1
ATOM 2207 O O . THR A 1 289 ? -18.376 -2.259 13.434 1.00 96.31 289 THR A O 1
ATOM 2210 N N . VAL A 1 290 ? -17.137 -4.132 13.350 1.00 96.69 290 VAL A N 1
ATOM 2211 C CA . VAL A 1 290 ? -15.871 -3.512 13.744 1.00 96.69 290 VAL A CA 1
ATOM 2212 C C . VAL A 1 290 ? -14.873 -3.678 12.611 1.00 96.69 290 VAL A C 1
ATOM 2214 O O . VAL A 1 290 ? -14.525 -4.796 12.240 1.00 96.69 290 VAL A O 1
ATOM 2217 N N . SER A 1 291 ? -14.410 -2.559 12.068 1.00 96.56 291 SER A N 1
ATOM 2218 C CA . SER A 1 291 ? -13.369 -2.502 11.047 1.00 96.56 291 SER A CA 1
ATOM 2219 C C . SER A 1 291 ? -12.110 -1.895 11.652 1.00 96.56 291 SER A C 1
ATOM 2221 O O . SER A 1 291 ? -12.146 -0.796 12.201 1.00 96.56 291 SER A O 1
ATOM 2223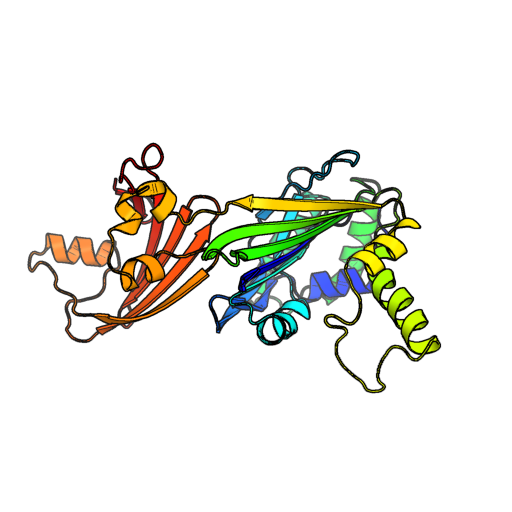 N N . MET A 1 292 ? -10.997 -2.606 11.537 1.00 97.25 292 MET A N 1
ATOM 2224 C CA . MET A 1 292 ? -9.689 -2.219 12.058 1.00 97.25 292 MET A CA 1
ATOM 2225 C C . MET A 1 292 ? -8.739 -2.056 10.880 1.00 97.25 292 MET A C 1
ATOM 2227 O O . MET A 1 292 ? -8.713 -2.899 9.984 1.00 97.25 292 MET A O 1
ATOM 2231 N N . THR A 1 293 ? -7.969 -0.976 10.848 1.00 96.44 293 THR A N 1
ATOM 2232 C CA . THR A 1 293 ? -6.978 -0.722 9.796 1.00 96.44 293 THR A CA 1
ATOM 2233 C C . THR A 1 293 ? -5.683 -0.221 10.413 1.00 96.44 293 THR A C 1
ATOM 2235 O O . THR A 1 293 ? -5.671 0.814 11.078 1.00 96.44 293 THR A O 1
ATOM 2238 N N . ARG A 1 294 ? -4.591 -0.944 10.179 1.00 95.38 294 ARG A N 1
ATOM 2239 C CA . ARG A 1 294 ? -3.231 -0.583 10.567 1.00 95.38 294 ARG A CA 1
ATOM 2240 C C . ARG A 1 294 ? -2.764 0.609 9.733 1.00 95.38 294 ARG A C 1
ATOM 2242 O O . ARG A 1 294 ? -2.868 0.598 8.512 1.00 95.38 294 ARG A O 1
ATOM 2249 N N . ASN A 1 295 ? -2.254 1.641 10.397 1.00 90.81 295 ASN A N 1
ATOM 2250 C CA . ASN A 1 295 ? -1.693 2.841 9.782 1.00 90.81 295 ASN A CA 1
ATOM 2251 C C . ASN A 1 295 ? -0.338 3.129 10.436 1.00 90.81 295 ASN A C 1
ATOM 2253 O O . ASN A 1 295 ? -0.266 3.848 11.435 1.00 90.81 295 ASN A O 1
ATOM 2257 N N . GLY A 1 296 ? 0.727 2.527 9.902 1.00 88.56 296 GLY A N 1
ATOM 2258 C CA . GLY A 1 296 ? 2.044 2.561 10.539 1.00 88.56 296 GLY A CA 1
ATOM 2259 C C . GLY A 1 296 ? 1.984 1.931 11.930 1.00 88.56 296 GLY A C 1
ATOM 2260 O O . GLY A 1 296 ? 1.556 0.790 12.077 1.00 88.56 296 GLY A O 1
ATOM 2261 N N . GLU A 1 297 ? 2.361 2.692 12.954 1.00 90.88 297 GLU A N 1
ATOM 2262 C CA . GLU A 1 297 ? 2.355 2.236 14.350 1.00 90.88 297 GLU A CA 1
ATOM 2263 C C . GLU A 1 297 ? 0.998 2.385 15.049 1.00 90.88 297 GLU A C 1
ATOM 2265 O O . GLU A 1 297 ? 0.839 1.925 16.177 1.00 90.88 297 GLU A O 1
ATOM 2270 N N . ALA A 1 298 ? -0.005 2.963 14.389 1.00 95.00 298 ALA A N 1
ATOM 2271 C CA . ALA A 1 298 ? -1.349 3.129 14.931 1.00 95.00 298 ALA A CA 1
ATOM 2272 C C . ALA A 1 298 ? -2.358 2.185 14.263 1.00 95.00 298 ALA A C 1
ATOM 2274 O O . ALA A 1 298 ? -2.112 1.611 13.202 1.00 95.00 298 ALA A O 1
ATOM 2275 N N . GLU A 1 299 ? -3.540 2.064 14.852 1.00 97.25 299 GLU A N 1
ATOM 2276 C CA . GLU A 1 299 ? -4.703 1.436 14.233 1.00 97.25 299 GLU A CA 1
ATOM 2277 C C . GLU A 1 299 ? -5.866 2.424 14.202 1.00 97.25 299 GLU A C 1
ATOM 2279 O O . GLU A 1 299 ? -6.141 3.129 15.164 1.00 97.25 299 GLU A O 1
ATOM 2284 N N . THR A 1 300 ? -6.570 2.495 13.081 1.00 96.69 300 THR A N 1
ATOM 2285 C CA . THR A 1 300 ? -7.885 3.126 13.003 1.00 96.69 300 THR A CA 1
ATOM 2286 C C . THR A 1 300 ? -8.938 2.069 13.260 1.00 96.69 300 THR A C 1
ATOM 2288 O O . THR A 1 300 ? -8.970 1.056 12.566 1.00 96.69 300 THR A O 1
ATOM 2291 N N . TRP A 1 301 ? -9.827 2.343 14.204 1.00 96.69 301 TRP A N 1
ATOM 2292 C CA . TRP A 1 301 ? -10.969 1.499 14.507 1.00 96.69 301 TRP A CA 1
ATOM 2293 C C . TRP A 1 301 ? -12.242 2.243 14.144 1.00 96.69 301 TRP A C 1
ATOM 2295 O O . TRP A 1 301 ? -12.499 3.329 14.655 1.00 96.69 301 TRP A O 1
ATOM 2305 N N . GLN A 1 302 ? -13.046 1.656 13.268 1.00 95.25 302 GLN A N 1
ATOM 2306 C CA . GLN A 1 302 ? -14.390 2.116 12.956 1.00 95.25 302 GLN A CA 1
ATOM 2307 C C . GLN A 1 302 ? -15.379 1.085 13.482 1.00 95.25 302 GLN A C 1
ATOM 2309 O O . GLN A 1 302 ? -15.325 -0.087 13.109 1.00 95.25 302 GLN A O 1
ATOM 2314 N N . ARG A 1 303 ? -16.285 1.525 14.348 1.00 94.94 303 ARG A N 1
ATOM 2315 C CA . ARG A 1 303 ? -17.289 0.671 14.978 1.00 94.94 303 ARG A CA 1
ATOM 2316 C C . ARG A 1 303 ? -18.658 1.171 14.554 1.00 94.94 303 ARG A C 1
ATOM 2318 O O . ARG A 1 303 ? -18.932 2.363 14.646 1.00 94.94 303 ARG A O 1
ATOM 2325 N N . THR A 1 304 ? -19.477 0.268 14.036 1.00 94.62 304 THR A N 1
ATOM 2326 C CA . THR A 1 304 ? -20.844 0.550 13.594 1.00 94.62 304 THR A CA 1
ATOM 2327 C C . THR A 1 304 ? -21.797 -0.329 14.378 1.00 94.62 304 THR A C 1
ATOM 2329 O O . THR A 1 304 ? -21.667 -1.547 14.321 1.00 94.62 304 THR A O 1
ATOM 2332 N N . PHE A 1 305 ? -22.717 0.287 15.109 1.00 94.00 305 PHE A N 1
ATOM 2333 C CA . PHE A 1 305 ? -23.748 -0.365 15.909 1.00 94.00 305 PHE A CA 1
ATOM 2334 C C . PHE A 1 305 ? -25.107 0.065 15.357 1.00 94.00 305 PHE A C 1
ATOM 2336 O O . PHE A 1 305 ? -25.497 1.227 15.494 1.00 94.00 305 PHE A O 1
ATOM 2343 N N . GLY A 1 306 ? -25.807 -0.843 14.677 1.00 91.06 306 GLY A N 1
ATOM 2344 C CA . GLY A 1 306 ? -26.979 -0.478 13.883 1.00 91.06 306 GLY A CA 1
ATOM 2345 C C . GLY A 1 306 ? -26.616 0.569 12.826 1.00 91.06 306 GLY A C 1
ATOM 2346 O O . GLY A 1 306 ? -25.753 0.334 11.983 1.00 91.06 306 GLY A O 1
ATOM 2347 N N . THR A 1 307 ? -27.246 1.739 12.894 1.00 89.06 307 THR A N 1
ATOM 2348 C CA . THR A 1 307 ? -27.011 2.878 11.989 1.00 89.06 307 THR A CA 1
ATOM 2349 C C . THR A 1 307 ? -25.966 3.873 12.504 1.00 89.06 307 THR A C 1
ATOM 2351 O O . THR A 1 307 ? -25.633 4.828 11.805 1.00 89.06 307 THR A O 1
ATOM 2354 N N . HIS A 1 308 ? -25.435 3.676 13.715 1.00 90.50 308 HIS A N 1
ATOM 2355 C CA . HIS A 1 308 ? -24.504 4.608 14.347 1.00 90.50 308 HIS A CA 1
ATOM 2356 C C . HIS A 1 308 ? -23.060 4.164 14.146 1.00 90.50 308 HIS A C 1
ATOM 2358 O O . HIS A 1 308 ? -22.671 3.080 14.585 1.00 90.50 308 HIS A O 1
ATOM 2364 N N . THR A 1 309 ? -22.249 5.026 13.538 1.00 91.69 309 THR A N 1
ATOM 2365 C CA . THR A 1 309 ? -20.827 4.778 13.298 1.00 91.69 309 THR A CA 1
ATOM 2366 C C . THR A 1 309 ? -19.975 5.812 14.014 1.00 91.69 309 THR A C 1
ATOM 2368 O O . THR A 1 309 ? -20.199 7.011 13.881 1.00 91.69 309 THR A O 1
ATOM 2371 N N . PHE A 1 310 ? -18.932 5.348 14.694 1.00 91.00 310 PHE A N 1
ATOM 2372 C CA . PHE A 1 310 ? -17.883 6.209 15.228 1.00 91.00 310 PHE A CA 1
ATOM 2373 C C . PHE A 1 310 ? -16.500 5.618 14.949 1.00 91.00 310 PHE A C 1
ATOM 2375 O O . PHE A 1 310 ? -16.344 4.424 14.662 1.00 91.00 310 PHE A O 1
ATOM 2382 N N . ARG A 1 311 ? -15.480 6.477 15.010 1.00 93.62 311 ARG A N 1
ATOM 2383 C CA . ARG A 1 311 ? -14.095 6.132 14.694 1.00 93.62 311 ARG A CA 1
ATOM 2384 C C . ARG A 1 311 ? -13.155 6.618 15.788 1.00 93.62 311 ARG A C 1
ATOM 2386 O O . ARG A 1 311 ? -13.287 7.743 16.259 1.00 93.62 311 ARG A O 1
ATOM 2393 N N . SER A 1 312 ? -12.167 5.796 16.112 1.00 94.69 312 SER A N 1
ATOM 2394 C CA . SER A 1 312 ? -11.036 6.175 16.950 1.00 94.69 312 SER A CA 1
ATOM 2395 C C . SER A 1 312 ? -9.711 5.754 16.325 1.00 94.69 312 SER A C 1
ATOM 2397 O O . SER A 1 312 ? -9.658 4.974 15.366 1.00 94.69 312 SER A O 1
ATOM 2399 N N . GLN A 1 313 ? -8.629 6.318 16.847 1.00 96.44 313 GLN A N 1
ATOM 2400 C CA . GLN A 1 313 ? -7.268 5.920 16.530 1.00 96.44 313 GLN A CA 1
ATOM 2401 C C . GLN A 1 313 ? -6.585 5.415 17.796 1.00 96.44 313 GLN A C 1
ATOM 2403 O O . GLN A 1 313 ? -6.564 6.121 18.799 1.00 96.44 313 GLN A O 1
ATOM 2408 N N . LEU A 1 314 ? -6.028 4.213 17.732 1.00 96.69 314 LEU A N 1
ATOM 2409 C CA . LEU A 1 314 ? -5.308 3.568 18.818 1.00 96.69 314 LEU A CA 1
ATOM 2410 C C . LEU A 1 314 ? -3.808 3.593 18.516 1.00 96.69 314 LEU A C 1
ATOM 2412 O O . LEU A 1 314 ? -3.399 3.340 17.382 1.00 96.69 314 LEU A O 1
ATOM 2416 N N . SER A 1 315 ? -2.987 3.877 19.519 1.00 96.38 315 SER A N 1
ATOM 2417 C CA . SER A 1 315 ? -1.523 3.804 19.441 1.00 96.38 315 SER A CA 1
ATOM 2418 C C . SER A 1 315 ? -0.929 3.431 20.800 1.00 96.38 315 SER A C 1
ATOM 2420 O O . SER A 1 315 ? -1.610 3.509 21.821 1.00 96.38 315 SER A O 1
ATOM 2422 N N . ALA A 1 316 ? 0.352 3.067 20.853 1.00 94.44 316 ALA A N 1
ATOM 2423 C CA . ALA A 1 316 ? 1.048 2.954 22.134 1.00 94.44 316 ALA A CA 1
ATOM 2424 C C . ALA A 1 316 ? 1.139 4.332 22.822 1.00 94.44 316 ALA A C 1
ATOM 2426 O O . ALA A 1 316 ? 1.307 5.355 22.152 1.00 94.44 316 ALA A O 1
ATOM 2427 N N . ALA A 1 317 ? 0.996 4.368 24.150 1.00 92.38 317 ALA A N 1
ATOM 2428 C CA . ALA A 1 317 ? 1.122 5.590 24.958 1.00 92.38 317 ALA A CA 1
ATOM 2429 C C . ALA A 1 317 ? 2.423 5.647 25.773 1.00 92.38 317 ALA A C 1
ATOM 2431 O O . ALA A 1 317 ? 2.711 6.647 26.428 1.00 92.38 317 ALA A O 1
ATOM 2432 N N . SER A 1 318 ? 3.176 4.555 25.803 1.00 89.94 318 SER A N 1
ATOM 2433 C CA . SER A 1 318 ? 4.365 4.353 26.632 1.00 89.94 318 SER A CA 1
ATOM 2434 C C . SER A 1 318 ? 5.252 3.288 25.971 1.00 89.94 318 SER A C 1
ATOM 2436 O O . SER A 1 318 ? 4.835 2.720 24.954 1.00 89.94 318 SER A O 1
ATOM 2438 N N . PRO A 1 319 ? 6.465 3.020 26.492 1.00 90.81 319 PRO A N 1
ATOM 2439 C CA . PRO A 1 319 ? 7.357 2.025 25.908 1.00 90.81 319 PRO A CA 1
ATOM 2440 C C . PRO A 1 319 ? 6.693 0.646 25.733 1.00 90.81 319 PRO A C 1
ATOM 2442 O O . PRO A 1 319 ? 5.744 0.325 26.466 1.00 90.81 319 PRO A O 1
ATOM 2445 N N . PRO A 1 320 ? 7.176 -0.174 24.779 1.00 90.44 320 PRO A N 1
ATOM 2446 C CA . PRO A 1 320 ? 6.630 -1.502 24.525 1.00 90.44 320 PRO A CA 1
ATOM 2447 C C . PRO A 1 320 ? 6.520 -2.349 25.799 1.00 90.44 320 PRO A C 1
ATOM 2449 O O . PRO A 1 320 ? 7.418 -2.341 26.636 1.00 90.44 320 PRO A O 1
ATOM 2452 N N . GLY A 1 321 ? 5.408 -3.066 25.957 1.00 91.19 321 GLY A N 1
ATOM 2453 C CA . GLY A 1 321 ? 5.145 -3.926 27.117 1.00 91.19 321 GLY A CA 1
ATOM 2454 C C . GLY A 1 321 ? 4.603 -3.219 28.367 1.00 91.19 321 GLY A C 1
ATOM 2455 O O . GLY A 1 321 ? 4.216 -3.895 29.317 1.00 91.19 321 GLY A O 1
ATOM 2456 N N . SER A 1 322 ? 4.510 -1.886 28.373 1.00 91.38 322 SER A N 1
ATOM 2457 C CA . SER A 1 322 ? 3.942 -1.116 29.497 1.00 91.38 322 SER A CA 1
ATOM 2458 C C . SER A 1 322 ? 2.441 -1.334 29.721 1.00 91.38 322 SER A C 1
ATOM 2460 O O . SER A 1 322 ? 1.911 -0.955 30.762 1.00 91.38 322 SER A O 1
ATOM 2462 N N . GLY A 1 323 ? 1.735 -1.879 28.729 1.00 92.50 323 GLY A N 1
ATOM 2463 C CA . GLY A 1 323 ? 0.287 -2.050 28.748 1.00 92.50 323 GLY A CA 1
ATOM 2464 C C . GLY A 1 323 ? -0.514 -0.761 28.560 1.00 92.50 323 GLY A C 1
ATOM 2465 O O . GLY A 1 323 ? -1.741 -0.807 28.602 1.00 92.50 323 GLY A O 1
ATOM 2466 N N . ARG A 1 324 ? 0.140 0.386 28.324 1.00 94.06 324 ARG A N 1
ATOM 2467 C CA . ARG A 1 324 ? -0.545 1.677 28.166 1.00 94.06 324 ARG A CA 1
ATOM 2468 C C . ARG A 1 324 ? -0.818 1.990 26.698 1.00 94.06 324 ARG A C 1
ATOM 2470 O O . ARG A 1 324 ? 0.097 2.087 25.874 1.00 94.06 324 ARG A O 1
ATOM 2477 N N . MET A 1 325 ? -2.089 2.206 26.387 1.00 95.19 325 MET A N 1
ATOM 2478 C CA . MET A 1 325 ? -2.586 2.533 25.055 1.00 95.19 325 MET A CA 1
ATOM 2479 C C . MET A 1 325 ? -3.166 3.940 25.050 1.00 95.19 325 MET A C 1
ATOM 2481 O O . MET A 1 325 ? -3.840 4.325 25.992 1.00 95.19 325 MET A O 1
ATOM 2485 N N . ARG A 1 326 ? -2.969 4.684 23.963 1.00 95.50 326 ARG A N 1
ATOM 2486 C CA . ARG A 1 326 ? -3.689 5.928 23.700 1.00 95.50 326 ARG A CA 1
ATOM 2487 C C . ARG A 1 326 ? -4.828 5.654 22.730 1.00 95.50 326 ARG A C 1
ATOM 2489 O O . ARG A 1 326 ? -4.576 5.125 21.650 1.00 95.50 326 ARG A O 1
ATOM 2496 N N . GLU A 1 327 ? -6.043 6.067 23.069 1.00 95.94 327 GLU A N 1
ATOM 2497 C CA . GLU A 1 327 ? -7.182 6.091 22.148 1.00 95.94 327 GLU A CA 1
ATOM 2498 C C . GLU A 1 327 ? -7.629 7.534 21.896 1.00 95.94 327 GLU A C 1
ATOM 2500 O O . GLU A 1 327 ? -7.892 8.297 22.824 1.00 95.94 327 GLU A O 1
ATOM 2505 N N . ARG A 1 328 ? -7.702 7.924 20.621 1.00 93.44 328 ARG A N 1
ATOM 2506 C CA . ARG A 1 328 ? -8.061 9.275 20.182 1.00 93.44 328 ARG A CA 1
ATOM 2507 C C . ARG A 1 328 ? -9.375 9.283 19.408 1.00 93.44 328 ARG A C 1
ATOM 2509 O O . ARG A 1 328 ? -9.503 8.584 18.403 1.00 93.44 328 ARG A O 1
ATOM 2516 N N . PHE A 1 329 ? -10.300 10.140 19.828 1.00 89.56 329 PHE A N 1
ATOM 2517 C CA . PHE A 1 329 ? -11.581 10.433 19.187 1.00 89.56 329 PHE A CA 1
ATOM 2518 C C . PHE A 1 329 ? -11.578 11.886 18.702 1.00 89.56 329 PHE A C 1
ATOM 2520 O O . PHE A 1 329 ? -11.833 12.818 19.465 1.00 89.56 329 PHE A O 1
ATOM 2527 N N . GLY A 1 330 ? -11.248 12.099 17.427 1.00 83.94 330 GLY A N 1
ATOM 2528 C CA . GLY A 1 330 ? -11.095 13.451 16.886 1.00 83.94 330 GLY A CA 1
ATOM 2529 C C . GLY A 1 330 ? -10.013 14.241 17.634 1.00 83.94 330 GLY A C 1
ATOM 2530 O O . GLY A 1 330 ? -8.827 13.917 17.531 1.00 83.94 330 GLY A O 1
ATOM 2531 N N . LEU A 1 331 ? -10.429 15.275 18.372 1.00 85.25 331 LEU A N 1
ATOM 2532 C CA . LEU A 1 331 ? -9.551 16.124 19.189 1.00 85.25 331 LEU A CA 1
ATOM 2533 C C . LEU A 1 331 ? -9.334 15.589 20.617 1.00 85.25 331 LEU A C 1
ATOM 2535 O O . LEU A 1 331 ? -8.391 16.008 21.281 1.00 85.25 331 LEU A O 1
ATOM 2539 N N . LEU A 1 332 ? -10.166 14.655 21.086 1.00 87.50 332 LEU A N 1
ATOM 2540 C CA . LEU A 1 332 ? -10.086 14.095 22.438 1.00 87.50 332 LEU A CA 1
ATOM 2541 C C . LEU A 1 332 ? -9.163 12.875 22.459 1.00 87.50 332 LEU A C 1
ATOM 2543 O O . LEU A 1 332 ? -9.243 12.033 21.567 1.00 87.50 332 LEU A O 1
ATOM 2547 N N . SER A 1 333 ? -8.303 12.756 23.471 1.00 89.81 333 SER A N 1
ATOM 2548 C CA . SER A 1 333 ? -7.393 11.614 23.641 1.00 89.81 333 SER A CA 1
ATOM 2549 C C . SER A 1 333 ? -7.438 11.083 25.071 1.00 89.81 333 SER A C 1
ATOM 2551 O O . SER A 1 333 ? -7.457 11.865 26.015 1.00 89.81 333 SER A O 1
ATOM 2553 N N . PHE A 1 334 ? -7.402 9.761 25.208 1.00 90.81 334 PHE A N 1
ATOM 2554 C CA . PHE A 1 334 ? -7.447 9.020 26.470 1.00 90.81 334 PHE A CA 1
ATOM 2555 C C . PHE A 1 334 ? -6.251 8.063 26.529 1.00 90.81 334 PHE A C 1
ATOM 2557 O O . PHE A 1 334 ? -5.834 7.565 25.481 1.00 90.81 334 PHE A O 1
ATOM 2564 N N . THR A 1 335 ? -5.676 7.832 27.711 1.00 88.38 335 THR A N 1
ATOM 2565 C CA . THR A 1 335 ? -4.472 6.997 27.920 1.00 88.38 335 THR A CA 1
ATOM 2566 C C . THR A 1 335 ? -4.570 6.134 29.157 1.00 88.38 335 THR A C 1
ATOM 2568 O O . THR A 1 335 ? -5.146 6.657 30.135 1.00 88.38 335 THR A O 1
#

Secondary structure (DSSP, 8-state):
--EEEEEEEEEE--TTS---HHHHHHHHHHTTSEEEEEETTEEEEEETT-S-EEEEE--TTS--EEEEEEEE---THHHHHHHHTT-S-EEEEEE-SSHHHHHHHHHHHHHHHTTSSS-SGGGHHHHHHHHHHHTTSS-S-EEEEEEEEEE-TTS-EEEEEEEEEE-TT-GGGGGGHHHHHHHHHHHTT-S-SS----SSSS-HHHHHHHHTTSSEEEEEEEEE---HHHHHHGGGGGGS-HHHHHHT--SSEEEEEEEEEE----SHHHHHHHHHTTPPPSEEEEEEEEEEEEETTEEEEEEEETTEEEEEEEEESSSTTS--EEEEETTEEE-

Foldseek 3Di:
DPAFAEKEKEKEAWLLADDDLVNLLQLFAQQLDWDWAQAQNDTDIDGALDDWDFDWDDDPPADILHRFIKTWHDDCCRVPVCVVVVYRTYTYIYTYFDPCLSVVSNVVSVCCNVVVDVTRSVCSVVNSVVSVVCSVPTFNKIKMKIKTWAADPVRFTKIKIKMKIAHDNCVVVLVCLVVVLVVVCVVVVVDDDDDDDPDPVDDVVSSVVSCVVGRMDIDMDMDGQDFLQCQQAPCVLVVDDPVVNVVRPASFKHKDKFFDFDDWDPDPVRVVVCVVQQHDDGDGRWIKMWMWGDDPQKIKIWIDTHNTIAIWIKHHPDGGNNNHIWIDGPPDIDD

InterPro domains:
  IPR025311 Domain of unknown function DUF4166 [PF13761] (240-333)

Radius of gyration: 23.1 Å; chains: 1; bounding box: 55×46×61 Å

Organism: NCBI:txid1280948